Protein AF-A0A8X6N9C2-F1 (afdb_monomer)

InterPro domains:
  IPR036423 Superoxide dismutase-like, copper/zinc binding domain superfamily [G3DSA:2.60.40.200] (72-219)
  IPR036423 Superoxide dismutase-like, copper/zinc binding domain superfamily [SSF49329] (104-214)
  IPR053257 Cu-only superoxide dismutase [PTHR20910] (73-299)

pLDDT: mean 77.78, std 19.53, range [25.36, 97.31]

Sequence (348 aa):
MTVQAVLKAFKRRRKWTDSRFPDKQWIEKCYPDSCPSKATICRWFAEFKCGRTDTNDAERSGRPVEAVTPENSQLEYADGGRGDTWMEVDLRYPGMHNRNITKGHEWAVYVNQVAHDAVEKVESSRCISAGFRWNPYIVKSDDDLYKSECNIDNPYRCEMGDLSGRLGPMEIGTGRRVFTDVNLPLVGNYSVMGRSIVIFQKEGQRNKLSCANILPDIHLVRLVTVKKNPGFTVSRFMEHMRQQLDTKDWLVVQDTQSQREILDGQCVQLTIHFYGPDAHRLQIEFSNLINLGSVRKDTRLGLKLIETYYKPCRNLNDVNMSVLSRASQFMILLGIFMCTLLQRRLHL

Secondary structure (DSSP, 8-state):
---EEEE--BB-------S----HHHHHHH-TTTPPPHHHHHHHHHHHHTT----SPPP-----TT-----SB--B-TTS-B-PEEEEEEEE-SSTT----EEEE-EEEESS---GGGS-SSGGGTT-TT-SB--TT----SSHHHHHH-SSS-GGGS-TT-HHHHH--EEESS--EEEEETT--SSSTT--TT-EEEEEPSTT-SSEEEEEE--B---EEEEEEEEPPTT--HHHHHHHHHHHHT--TTTEEE-GGG-EEETTTTEEEEEEEE-STTHHHHHHHHHHHHHHSEEEEEETTEEEEEE-S--B---HHHHHHHHHHHHHHHHHHHHHHHHHHHHHHS--

Solvent-accessible surface area (backbone atoms only — not comparable to full-atom values): 19848 Å² total; per-residue (Å²): 95,48,55,50,70,44,68,54,34,48,42,77,82,73,79,90,81,74,92,78,66,80,61,65,70,59,53,44,71,74,31,73,93,72,56,69,54,73,69,54,52,54,50,51,52,52,45,45,75,71,69,54,87,76,91,71,90,75,82,92,71,81,85,73,98,76,81,84,75,80,54,9,30,46,54,73,45,96,88,72,48,69,56,54,23,36,39,33,41,36,36,35,56,68,58,101,83,56,74,63,69,50,46,40,20,36,38,31,32,21,58,28,49,56,62,77,35,31,61,37,72,54,50,88,60,22,43,56,64,19,70,51,71,30,44,91,82,69,56,69,76,88,45,74,64,30,74,72,48,24,26,63,92,36,48,84,57,30,40,61,16,38,44,23,40,41,73,47,53,44,65,36,38,79,53,76,46,76,49,76,37,86,66,56,46,72,63,71,97,75,30,51,57,66,10,13,41,39,34,29,28,56,71,66,38,87,52,43,49,34,44,47,62,36,54,56,34,40,80,46,78,45,80,45,48,36,43,56,56,95,88,64,45,70,67,61,50,52,51,52,52,30,61,75,67,74,54,53,72,86,35,57,36,73,43,78,85,53,59,39,72,38,80,94,65,45,24,40,33,36,34,36,38,23,35,35,79,56,15,68,59,52,51,51,48,54,50,33,25,36,73,69,28,36,39,82,40,84,46,102,91,43,80,42,79,44,74,48,93,54,42,55,53,73,60,78,72,64,51,52,60,58,50,51,53,52,50,51,54,51,52,52,53,52,50,52,51,52,51,55,53,51,56,56,64,75,76,112

Organism: Nephila pilipes (NCBI:txid299642)

Foldseek 3Di:
DAKPKPFQAEDDDDDDDDPPDDDPVVQCVVCVPDRDPPVVVVVVVVCVVVVDDDDDDDDDDDDDPPDPDLGQYWDQDPVRDIAKTKTKIFIADDDPPGQDKFWAKWKWWAAAFDDPLQVDPDQQSRPVRSPGGQAPPPQDCPDPCLVVQQACVRPVNDRLGRCCSNPNIDMHNPGIDMDIGGRAACDDPSHSANHKMWIADGPNHPTTPGMHHRYHKDKDKDKAKWFDDVPDDPVVVQVVLCVLVVHDCVQKDWDPVQWDAPPVNRMIITMIMGIDPCSVVSVVQSVCCADVQWDWDQDPVGTDIGGDPIYGDDDPVVVVVVVVVVVVVVVVVVVVVVVVVVVVVVVD

Structure (mmCIF, N/CA/C/O backbone):
data_AF-A0A8X6N9C2-F1
#
_entry.id   AF-A0A8X6N9C2-F1
#
loop_
_atom_site.group_PDB
_atom_site.id
_atom_site.type_symbol
_atom_site.label_atom_id
_atom_site.label_alt_id
_atom_site.label_comp_id
_atom_site.label_asym_id
_atom_site.label_entity_id
_atom_site.label_seq_id
_atom_site.pdbx_PDB_ins_code
_atom_site.Cartn_x
_atom_site.Cartn_y
_atom_site.Cartn_z
_ato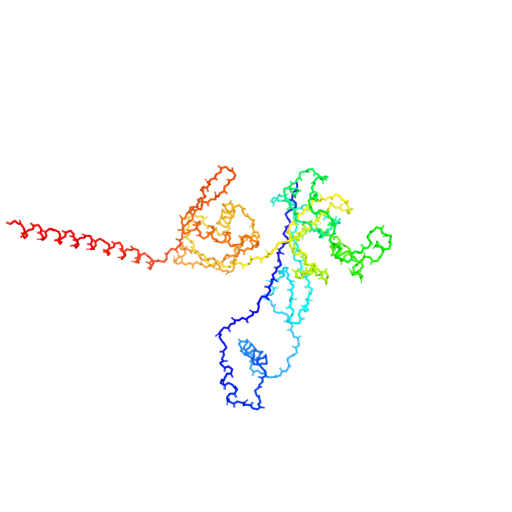m_site.occupancy
_atom_site.B_iso_or_equiv
_atom_site.auth_seq_id
_atom_site.auth_comp_id
_atom_site.auth_asym_id
_atom_site.auth_atom_id
_atom_site.pdbx_PDB_model_num
ATOM 1 N N . MET A 1 1 ? 0.744 15.679 -4.361 1.00 29.00 1 MET A N 1
ATOM 2 C CA . MET A 1 1 ? -0.261 14.720 -4.863 1.00 29.00 1 MET A CA 1
ATOM 3 C C . MET A 1 1 ? 0.280 13.347 -4.540 1.00 29.00 1 MET A C 1
ATOM 5 O O . MET A 1 1 ? 1.269 12.963 -5.141 1.00 29.00 1 MET A O 1
ATOM 9 N N . THR A 1 2 ? -0.274 12.663 -3.545 1.00 25.36 2 THR A N 1
ATOM 10 C CA . THR A 1 2 ? 0.220 11.345 -3.128 1.00 25.36 2 THR A CA 1
ATOM 11 C C . THR A 1 2 ? -0.843 10.331 -3.513 1.00 25.36 2 THR A C 1
ATOM 13 O O . THR A 1 2 ? -1.952 10.387 -2.980 1.00 25.36 2 THR A O 1
ATOM 16 N N . VAL A 1 3 ? -0.544 9.460 -4.477 1.00 27.05 3 VAL A N 1
ATOM 17 C CA . VAL A 1 3 ? -1.370 8.275 -4.737 1.00 27.05 3 VAL A CA 1
ATOM 18 C C . VAL A 1 3 ? -1.346 7.453 -3.454 1.00 27.05 3 VAL A C 1
ATOM 20 O O . VAL A 1 3 ? -0.274 7.167 -2.918 1.00 27.05 3 VAL A O 1
ATOM 23 N N . GLN A 1 4 ? -2.519 7.128 -2.913 1.00 30.12 4 GLN A N 1
ATOM 24 C CA . GLN A 1 4 ? -2.598 6.165 -1.821 1.00 30.12 4 GLN A CA 1
ATOM 25 C C . GLN A 1 4 ? -2.358 4.798 -2.446 1.00 30.12 4 GLN A C 1
ATOM 27 O O . GLN A 1 4 ? -3.276 4.203 -3.004 1.00 30.12 4 GLN A O 1
ATOM 32 N N . ALA A 1 5 ? -1.099 4.366 -2.435 1.00 29.05 5 ALA A N 1
ATOM 33 C CA . ALA A 1 5 ? -0.732 3.043 -2.889 1.00 29.05 5 ALA A CA 1
ATOM 34 C C . ALA A 1 5 ? -0.852 2.067 -1.725 1.00 29.05 5 ALA A C 1
ATOM 36 O O . ALA A 1 5 ? -0.025 2.076 -0.813 1.00 29.05 5 ALA A O 1
ATOM 37 N N . VAL A 1 6 ? -1.890 1.234 -1.751 1.00 33.41 6 VAL A N 1
ATOM 38 C CA . VAL A 1 6 ? -1.937 0.047 -0.905 1.00 33.41 6 VAL A CA 1
ATOM 39 C C . VAL A 1 6 ? -1.338 -1.094 -1.718 1.00 33.41 6 VAL A C 1
ATOM 41 O O . VAL A 1 6 ? -2.038 -1.797 -2.441 1.00 33.41 6 VAL A O 1
ATOM 44 N N . LEU A 1 7 ? -0.021 -1.265 -1.615 1.00 36.53 7 LEU A N 1
ATOM 45 C CA . LEU A 1 7 ? 0.564 -2.589 -1.792 1.00 36.53 7 LEU A CA 1
ATOM 46 C C . LEU A 1 7 ? 0.365 -3.293 -0.463 1.00 36.53 7 LEU A C 1
ATOM 48 O O . LEU A 1 7 ? 1.130 -3.070 0.477 1.00 36.53 7 LEU A O 1
ATOM 52 N N . LYS A 1 8 ? -0.724 -4.061 -0.352 1.00 31.33 8 LYS A N 1
ATOM 53 C CA . LYS A 1 8 ? -0.875 -4.948 0.804 1.00 31.33 8 LYS A CA 1
ATOM 54 C C . LYS A 1 8 ? 0.291 -5.905 0.782 1.00 31.33 8 LYS A C 1
ATOM 56 O O . LYS A 1 8 ? 0.705 -6.355 -0.272 1.00 31.33 8 LYS A O 1
ATOM 61 N N . ALA A 1 9 ? 0.931 -6.069 1.912 1.00 38.78 9 ALA A N 1
ATOM 62 C CA . ALA A 1 9 ? 2.292 -6.524 1.927 1.00 38.78 9 ALA A CA 1
ATOM 63 C C . ALA A 1 9 ? 2.361 -8.057 1.929 1.00 38.78 9 ALA A C 1
ATOM 65 O O . ALA A 1 9 ? 1.365 -8.781 1.911 1.00 38.78 9 ALA A O 1
ATOM 66 N N . PHE A 1 10 ? 3.596 -8.533 1.935 1.00 38.06 10 PHE A N 1
ATOM 67 C CA . PHE A 1 10 ? 3.949 -9.906 1.675 1.00 38.06 10 PHE A CA 1
ATOM 68 C C . PHE A 1 10 ? 3.844 -10.811 2.910 1.00 38.06 10 PHE A C 1
ATOM 70 O O . PHE A 1 10 ? 4.578 -10.618 3.883 1.00 38.06 10 PHE A O 1
ATOM 77 N N . LYS A 1 11 ? 2.979 -11.832 2.877 1.00 28.30 11 LYS A N 1
ATOM 78 C CA . LYS A 1 11 ? 2.806 -12.787 3.979 1.00 28.30 11 LYS A CA 1
ATOM 79 C C . LYS A 1 11 ? 3.648 -14.042 3.782 1.00 28.30 11 LYS A C 1
ATOM 81 O O . LYS A 1 11 ? 3.477 -14.804 2.834 1.00 28.30 11 LYS A O 1
ATOM 86 N N . ARG A 1 12 ? 4.519 -14.303 4.757 1.00 32.22 12 ARG A N 1
ATOM 87 C CA . ARG A 1 12 ? 5.233 -15.573 4.927 1.00 32.22 12 ARG A CA 1
ATOM 88 C C . ARG A 1 12 ? 4.324 -16.562 5.655 1.00 32.22 12 ARG A C 1
ATOM 90 O O . ARG A 1 12 ? 4.096 -16.417 6.857 1.00 32.22 12 ARG A O 1
ATOM 97 N N . ARG A 1 13 ? 3.854 -17.614 4.980 1.00 27.28 13 ARG A N 1
ATOM 98 C CA . ARG A 1 13 ? 3.244 -18.762 5.674 1.00 27.28 13 ARG A CA 1
ATOM 99 C C . ARG A 1 13 ? 4.338 -19.546 6.408 1.00 27.28 13 ARG A C 1
ATOM 101 O O . ARG A 1 13 ? 5.086 -20.298 5.795 1.00 27.28 13 ARG A O 1
ATOM 108 N N . ARG A 1 14 ? 4.453 -19.378 7.732 1.00 28.67 14 ARG A N 1
ATOM 109 C CA . ARG A 1 14 ? 5.194 -20.330 8.583 1.00 28.67 14 ARG A CA 1
ATOM 110 C C . ARG A 1 14 ? 4.334 -21.566 8.857 1.00 28.67 14 ARG A C 1
ATOM 112 O O . ARG A 1 14 ? 3.117 -21.470 8.973 1.00 28.67 14 ARG A O 1
ATOM 119 N N . LYS A 1 15 ? 5.022 -22.707 8.951 1.00 32.41 15 LYS A N 1
ATOM 120 C CA . LYS A 1 15 ? 4.524 -24.061 9.238 1.00 32.41 15 LYS A CA 1
ATOM 121 C C . LYS A 1 15 ? 3.410 -24.096 10.292 1.00 32.41 15 LYS A C 1
ATOM 123 O O . LYS A 1 15 ? 3.538 -23.491 11.351 1.00 32.41 15 LYS A O 1
ATOM 128 N N . TRP A 1 16 ? 2.397 -24.921 10.028 1.00 27.20 16 TRP A N 1
ATOM 129 C CA . TRP A 1 16 ? 1.510 -25.457 11.056 1.00 27.20 16 TRP A CA 1
ATOM 130 C C . TRP A 1 16 ? 2.339 -26.250 12.073 1.00 27.20 16 TRP A C 1
ATOM 132 O O . TRP A 1 16 ? 2.915 -27.287 11.745 1.00 27.20 16 TRP A O 1
ATOM 142 N N . THR A 1 17 ? 2.398 -25.763 13.306 1.00 36.62 17 THR A N 1
ATOM 143 C CA . THR A 1 17 ? 2.827 -26.529 14.478 1.00 36.62 17 THR A CA 1
ATOM 144 C C . THR A 1 17 ? 1.661 -26.534 15.455 1.00 36.62 17 THR A C 1
ATOM 146 O O . THR A 1 17 ? 1.629 -25.734 16.384 1.00 36.62 17 THR A O 1
ATOM 149 N N . ASP A 1 18 ? 0.654 -27.368 15.199 1.00 35.88 18 ASP A N 1
ATOM 150 C CA . ASP A 1 18 ? -0.396 -27.617 16.186 1.00 35.88 18 ASP A CA 1
ATOM 151 C C . ASP A 1 18 ? 0.017 -28.818 17.042 1.00 35.88 18 ASP A C 1
ATOM 153 O O . ASP A 1 18 ? 0.310 -29.894 16.526 1.00 35.88 18 ASP A O 1
ATOM 157 N N . SER A 1 19 ? 0.072 -28.617 18.353 1.00 38.28 19 SER A N 1
ATOM 158 C CA . SER A 1 19 ? 0.408 -29.593 19.393 1.00 38.28 19 SER A CA 1
ATOM 159 C C . SER A 1 19 ? -0.752 -30.545 19.729 1.00 38.28 19 SER A C 1
ATOM 161 O O . SER A 1 19 ? -0.754 -31.169 20.785 1.00 38.28 19 SER A O 1
ATOM 163 N N . ARG A 1 20 ? -1.743 -30.683 18.839 1.00 43.16 20 ARG A N 1
ATOM 164 C CA . ARG A 1 20 ? -2.945 -31.520 19.022 1.00 43.16 20 ARG A CA 1
ATOM 165 C C . ARG A 1 20 ? -2.962 -32.776 18.142 1.00 43.16 20 ARG A C 1
ATOM 167 O O . ARG A 1 20 ? -4.023 -33.204 17.691 1.00 43.16 20 ARG A O 1
ATOM 174 N N . PHE A 1 21 ? -1.796 -33.357 17.869 1.00 49.75 21 PHE A N 1
ATOM 175 C CA . PHE A 1 21 ? -1.705 -34.635 17.158 1.00 49.75 21 PHE A CA 1
ATOM 176 C C . PHE A 1 21 ? -2.073 -35.804 18.084 1.00 49.75 21 PHE A C 1
ATOM 178 O O . PHE A 1 21 ? -1.611 -35.814 19.222 1.00 49.75 21 PHE A O 1
ATOM 185 N N . PRO A 1 22 ? -2.829 -36.816 17.618 1.00 48.91 22 PRO A N 1
ATOM 186 C CA . PRO A 1 22 ? -2.811 -38.116 18.275 1.00 48.91 22 PRO A CA 1
ATOM 187 C C . PRO A 1 22 ? -1.394 -38.697 18.162 1.00 48.91 22 PRO A C 1
ATOM 189 O O . PRO A 1 22 ? -0.771 -38.636 17.096 1.00 48.91 22 PRO A O 1
ATOM 192 N N . ASP A 1 23 ? -0.867 -39.191 19.281 1.00 53.56 23 ASP A N 1
ATOM 193 C CA . ASP A 1 23 ? 0.525 -39.610 19.422 1.00 53.56 23 ASP A CA 1
ATOM 194 C C . ASP A 1 23 ? 0.928 -40.616 18.339 1.00 53.56 23 ASP A C 1
ATOM 196 O O . ASP A 1 23 ? 0.456 -41.753 18.302 1.00 53.56 23 ASP A O 1
ATOM 200 N N . LYS A 1 24 ? 1.864 -40.212 17.470 1.00 58.06 24 LYS A N 1
ATOM 201 C CA . LYS A 1 24 ? 2.479 -41.076 16.444 1.00 58.06 24 LYS A CA 1
ATOM 202 C C . LYS A 1 24 ? 3.021 -42.379 17.055 1.00 58.06 24 LYS A C 1
ATOM 204 O O . LYS A 1 24 ? 2.937 -43.425 16.422 1.00 58.06 24 LYS A O 1
ATOM 209 N N . GLN A 1 25 ? 3.488 -42.309 18.306 1.00 59.72 25 GLN A N 1
ATOM 210 C CA . GLN A 1 25 ? 3.940 -43.462 19.089 1.00 59.72 25 GLN A CA 1
ATOM 211 C C . GLN A 1 25 ? 2.861 -44.534 19.276 1.00 59.72 25 GLN A C 1
ATOM 213 O O . GLN A 1 25 ? 3.190 -45.715 19.316 1.00 59.72 25 GLN A O 1
ATOM 218 N N . TRP A 1 26 ? 1.583 -44.161 19.377 1.00 58.12 26 TRP A N 1
ATOM 219 C CA . TRP A 1 26 ? 0.499 -45.131 19.520 1.00 58.12 26 TRP A CA 1
ATOM 220 C C . TRP A 1 26 ? 0.225 -45.867 18.201 1.00 58.12 26 TRP A C 1
ATOM 222 O O . TRP A 1 26 ? 0.095 -47.088 18.193 1.00 58.12 26 TRP A O 1
ATOM 232 N N . ILE A 1 27 ? 0.229 -45.149 17.073 1.00 61.44 27 ILE A N 1
ATOM 233 C CA . ILE A 1 27 ? -0.033 -45.731 15.744 1.00 61.44 27 ILE A CA 1
ATOM 234 C C . ILE A 1 27 ? 1.125 -46.635 15.296 1.00 61.44 27 ILE A C 1
ATOM 236 O O . ILE A 1 27 ? 0.883 -47.734 14.804 1.00 61.44 27 ILE A O 1
ATOM 240 N N . GLU A 1 28 ? 2.374 -46.217 15.524 1.00 63.72 28 GLU A N 1
ATOM 241 C CA . GLU A 1 28 ? 3.566 -47.036 15.245 1.00 63.72 28 GLU A CA 1
ATOM 242 C C . GLU A 1 28 ? 3.612 -48.307 16.107 1.00 63.72 28 GLU A C 1
ATOM 244 O O . GLU A 1 28 ? 4.054 -49.349 15.635 1.00 63.72 28 GLU A O 1
ATOM 249 N N . LYS A 1 29 ? 3.099 -48.252 17.345 1.00 68.88 29 LYS A N 1
ATOM 250 C CA . LYS A 1 29 ? 2.977 -49.424 18.225 1.00 68.88 29 LYS A CA 1
ATOM 251 C C . LYS A 1 29 ? 1.897 -50.408 17.757 1.00 68.88 29 LYS A C 1
ATOM 253 O O . LYS A 1 29 ? 2.048 -51.607 17.968 1.00 68.88 29 LYS A O 1
ATOM 258 N N . CYS A 1 30 ? 0.812 -49.918 17.158 1.00 65.44 30 CYS A N 1
ATOM 259 C CA . CYS A 1 30 ? -0.284 -50.759 16.673 1.00 65.44 30 CYS A CA 1
ATOM 260 C C . CYS A 1 30 ? -0.023 -51.368 15.285 1.00 65.44 30 CYS A C 1
ATOM 262 O O . CYS A 1 30 ? -0.516 -52.460 15.021 1.00 65.44 30 CYS A O 1
ATOM 264 N N . TYR A 1 31 ? 0.745 -50.695 14.417 1.00 65.06 31 TYR A N 1
ATOM 265 C CA . TYR A 1 31 ? 1.004 -51.130 13.034 1.00 65.06 31 TYR A CA 1
ATOM 266 C C . TYR A 1 31 ? 2.482 -50.964 12.636 1.00 65.06 31 TYR A C 1
ATOM 268 O O . TYR A 1 31 ? 2.795 -50.129 11.786 1.00 65.06 31 TYR A O 1
ATOM 276 N N . PRO A 1 32 ? 3.406 -51.735 13.230 1.00 61.06 32 PRO A N 1
ATOM 277 C CA . PRO A 1 32 ? 4.848 -51.529 13.064 1.00 61.06 32 PRO A CA 1
ATOM 278 C C . PRO A 1 32 ? 5.330 -51.652 11.608 1.00 61.06 32 PRO A C 1
ATOM 280 O O . PRO A 1 32 ? 6.107 -50.814 11.158 1.00 61.06 32 PRO A O 1
ATOM 283 N N . ASP A 1 33 ? 4.800 -52.612 10.843 1.00 64.75 33 ASP A N 1
ATOM 284 C CA . ASP A 1 33 ? 5.281 -52.921 9.483 1.00 64.75 33 ASP A CA 1
ATOM 285 C C . ASP A 1 33 ? 4.431 -52.293 8.365 1.00 64.75 33 ASP A C 1
ATOM 287 O O . ASP A 1 33 ? 4.659 -52.514 7.177 1.00 64.75 33 ASP A O 1
ATOM 291 N N . SER A 1 34 ? 3.399 -51.526 8.722 1.00 64.25 34 SER A N 1
ATOM 292 C CA . SER A 1 34 ? 2.461 -50.925 7.759 1.00 64.25 34 SER A CA 1
ATOM 293 C C . SER A 1 34 ? 2.062 -49.499 8.130 1.00 64.25 34 SER A C 1
ATOM 295 O O . SER A 1 34 ? 1.077 -48.975 7.610 1.00 64.25 34 SER A O 1
ATOM 297 N N . CYS A 1 35 ? 2.818 -48.857 9.028 1.00 62.97 35 CYS A N 1
ATOM 298 C CA . CYS A 1 35 ? 2.544 -47.495 9.464 1.00 62.97 35 CYS A CA 1
ATOM 299 C C . CYS A 1 35 ? 2.708 -46.523 8.282 1.00 62.97 35 CYS A C 1
ATOM 301 O O . CYS A 1 35 ? 3.816 -46.375 7.751 1.00 62.97 35 CYS A O 1
ATOM 303 N N . PRO A 1 36 ? 1.640 -45.827 7.858 1.00 67.56 36 PRO A N 1
ATOM 304 C CA . PRO A 1 36 ? 1.746 -44.823 6.814 1.00 67.56 36 PRO A CA 1
ATOM 305 C C . PRO A 1 36 ? 2.672 -43.691 7.258 1.00 67.56 36 PRO A C 1
ATOM 307 O O . PRO A 1 36 ? 2.796 -43.374 8.444 1.00 67.56 36 PRO A O 1
ATOM 310 N N . SER A 1 37 ? 3.298 -43.014 6.295 1.00 68.50 37 SER A N 1
ATOM 311 C CA . SER A 1 37 ? 4.161 -41.877 6.617 1.00 68.50 37 SER A CA 1
ATOM 312 C C . SER A 1 37 ? 3.396 -40.816 7.418 1.00 68.50 37 SER A C 1
ATOM 314 O O . SER A 1 37 ? 2.194 -40.612 7.232 1.00 68.50 37 SER A O 1
ATOM 316 N N . LYS A 1 38 ? 4.106 -40.070 8.275 1.00 63.09 38 LYS A N 1
ATOM 317 C CA . LYS A 1 38 ? 3.511 -38.987 9.080 1.00 63.09 38 LYS A CA 1
ATOM 318 C C . LYS A 1 38 ? 2.679 -38.022 8.224 1.00 63.09 38 LYS A C 1
ATOM 320 O O . LYS A 1 38 ? 1.625 -37.573 8.653 1.00 63.09 38 LYS A O 1
ATOM 325 N N . ALA A 1 39 ? 3.135 -37.742 7.002 1.00 58.66 39 ALA A N 1
ATOM 326 C CA . ALA A 1 39 ? 2.427 -36.904 6.039 1.00 58.66 39 ALA A CA 1
ATOM 327 C C . ALA A 1 39 ? 1.081 -37.508 5.597 1.00 58.66 39 ALA A C 1
ATOM 329 O O . ALA A 1 39 ? 0.089 -36.788 5.501 1.00 58.66 39 ALA A O 1
ATOM 330 N N . THR A 1 40 ? 1.034 -38.824 5.388 1.00 67.94 40 THR A N 1
ATOM 331 C CA . THR A 1 40 ? -0.183 -39.556 5.010 1.00 67.94 40 THR A CA 1
ATOM 332 C C . THR A 1 40 ? -1.211 -39.534 6.138 1.00 67.94 40 THR A C 1
ATOM 334 O O . THR A 1 40 ? -2.373 -39.219 5.899 1.00 67.94 40 THR A O 1
ATOM 337 N N . ILE A 1 41 ? -0.767 -39.756 7.379 1.00 63.84 41 ILE A N 1
ATOM 338 C CA . ILE A 1 41 ? -1.624 -39.690 8.572 1.00 63.84 41 ILE A CA 1
ATOM 339 C C . ILE A 1 41 ? -2.186 -38.272 8.757 1.00 63.84 41 ILE A C 1
ATOM 341 O O . ILE A 1 41 ? -3.382 -38.110 8.989 1.00 63.84 41 ILE A O 1
ATOM 345 N N . CYS A 1 42 ? -1.357 -37.231 8.595 1.00 61.81 42 CYS A N 1
ATOM 346 C CA . CYS A 1 42 ? -1.812 -35.837 8.661 1.00 61.81 42 CYS A CA 1
ATOM 347 C C . CYS A 1 42 ? -2.880 -35.523 7.606 1.00 61.81 42 CYS A C 1
ATOM 349 O O . CYS A 1 42 ? -3.849 -34.827 7.905 1.00 61.81 42 CYS A O 1
ATOM 351 N N . ARG A 1 43 ? -2.708 -36.040 6.382 1.00 63.94 43 ARG A N 1
ATOM 352 C CA . ARG A 1 43 ? -3.679 -35.881 5.295 1.00 63.94 43 ARG A CA 1
ATOM 353 C C . ARG A 1 43 ? -5.007 -36.552 5.647 1.00 63.94 43 ARG A C 1
ATOM 355 O O . ARG A 1 43 ? -6.042 -35.906 5.561 1.00 63.94 43 ARG A O 1
ATOM 362 N N . TRP A 1 44 ? -4.978 -37.801 6.109 1.00 62.69 44 TRP A N 1
ATOM 363 C CA . TRP A 1 44 ? -6.190 -38.527 6.505 1.00 62.69 44 TRP A CA 1
ATOM 364 C C . TRP A 1 44 ? -6.922 -37.865 7.674 1.00 62.69 44 TRP A C 1
ATOM 366 O O . TRP A 1 44 ? -8.141 -37.746 7.643 1.00 62.69 44 TRP A O 1
ATOM 376 N N . PHE A 1 45 ? -6.196 -37.369 8.678 1.00 60.53 45 PHE A N 1
ATOM 377 C CA . PHE A 1 45 ? -6.808 -36.686 9.819 1.00 60.53 45 PHE A CA 1
ATOM 378 C C . PHE A 1 45 ? -7.505 -35.374 9.420 1.00 60.53 45 PHE A C 1
ATOM 380 O O . PHE A 1 45 ? -8.562 -35.046 9.961 1.00 60.53 45 PHE A O 1
ATOM 387 N N . ALA A 1 46 ? -6.938 -34.635 8.460 1.00 61.09 46 ALA A N 1
ATOM 388 C CA . ALA A 1 46 ? -7.567 -33.440 7.903 1.00 61.09 46 ALA A CA 1
ATOM 389 C C . ALA A 1 46 ? -8.856 -33.780 7.134 1.00 61.09 46 ALA A C 1
ATOM 391 O O . ALA A 1 46 ? -9.876 -33.133 7.354 1.00 61.09 46 ALA A O 1
ATOM 392 N N . GLU A 1 47 ? -8.836 -34.832 6.312 1.00 63.03 47 GLU A N 1
ATOM 393 C CA . GLU A 1 47 ? -10.018 -35.310 5.576 1.00 63.03 47 GLU A CA 1
ATOM 394 C C . GLU A 1 47 ? -11.142 -35.766 6.530 1.00 63.03 47 GLU A C 1
ATOM 396 O O . GLU A 1 47 ? -12.298 -35.379 6.353 1.00 63.03 47 GLU A O 1
ATOM 401 N N . PHE A 1 48 ? -10.808 -36.494 7.605 1.00 61.28 48 PHE A N 1
ATOM 402 C CA . PHE A 1 48 ? -11.780 -36.926 8.622 1.00 61.28 48 PHE A CA 1
ATOM 403 C C . PHE A 1 48 ? -12.397 -35.754 9.398 1.00 61.28 48 PHE A C 1
ATOM 405 O O . PHE A 1 48 ? -13.603 -35.733 9.645 1.00 61.28 48 PHE A O 1
ATOM 412 N N . LYS A 1 49 ? -11.597 -34.744 9.771 1.00 57.16 49 LYS A N 1
ATOM 413 C CA . LYS A 1 49 ? -12.084 -33.512 10.425 1.00 57.16 49 LYS A CA 1
ATOM 414 C C . LYS A 1 49 ? -13.048 -32.719 9.541 1.00 57.16 49 LYS A C 1
ATOM 416 O O . LYS A 1 49 ? -13.915 -32.029 10.071 1.00 57.16 49 LYS A O 1
ATOM 421 N N . CYS A 1 50 ? -12.903 -32.829 8.224 1.00 57.34 50 CYS A N 1
ATOM 422 C CA . CYS A 1 50 ? -13.799 -32.236 7.237 1.00 57.34 50 CYS A CA 1
ATOM 423 C C . CYS A 1 50 ? -15.049 -33.093 6.955 1.00 57.34 50 CYS A C 1
ATOM 425 O O . CYS A 1 50 ? -15.807 -32.769 6.047 1.00 57.34 50 CYS A O 1
ATOM 427 N N . GLY A 1 51 ? -15.294 -34.150 7.743 1.00 54.94 51 GLY A N 1
ATOM 428 C CA . GLY A 1 51 ? -16.519 -34.953 7.693 1.00 54.94 51 GLY A CA 1
ATOM 429 C C . GLY A 1 51 ? -16.526 -36.050 6.628 1.00 54.94 51 GLY A C 1
ATOM 430 O O . GLY A 1 51 ? -17.577 -36.631 6.372 1.00 54.94 51 GLY A O 1
ATOM 431 N N . ARG A 1 52 ? -15.381 -36.346 6.003 1.00 56.03 52 ARG A N 1
ATOM 432 C CA . ARG A 1 52 ? -15.271 -37.377 4.967 1.00 56.03 52 ARG A CA 1
ATOM 433 C C . ARG A 1 52 ? -15.122 -38.762 5.601 1.00 56.03 52 ARG A C 1
ATOM 435 O O . ARG A 1 52 ? -14.274 -38.951 6.470 1.00 56.03 52 ARG A O 1
ATOM 442 N N . THR A 1 53 ? -15.936 -39.721 5.165 1.00 58.81 53 THR A N 1
ATOM 443 C CA . THR A 1 53 ? -15.985 -41.093 5.713 1.00 58.81 53 THR A CA 1
ATOM 444 C C . THR A 1 53 ? -15.776 -42.192 4.664 1.00 58.81 53 THR A C 1
ATOM 446 O O . THR A 1 53 ? -15.842 -43.367 5.016 1.00 58.81 53 THR A O 1
ATOM 449 N N . ASP A 1 54 ? -15.494 -41.833 3.405 1.00 54.66 54 ASP A N 1
ATOM 450 C CA . ASP A 1 54 ? -15.280 -42.771 2.290 1.00 54.66 54 ASP A CA 1
ATOM 451 C C . ASP A 1 54 ? -13.876 -42.605 1.671 1.00 54.66 54 ASP A C 1
ATOM 453 O O . ASP A 1 54 ? -13.311 -41.507 1.664 1.00 54.66 54 ASP A O 1
ATOM 457 N N . THR A 1 55 ? -13.310 -43.704 1.170 1.00 48.78 55 THR A N 1
ATOM 458 C CA . THR A 1 55 ? -11.938 -43.837 0.653 1.00 48.78 55 THR A CA 1
ATOM 459 C C . THR A 1 55 ? -11.823 -43.758 -0.873 1.00 48.78 55 THR A C 1
ATOM 461 O O . THR A 1 55 ? -10.723 -43.918 -1.395 1.00 48.78 55 THR A O 1
ATOM 464 N N . ASN A 1 56 ? -12.921 -43.524 -1.595 1.00 47.91 56 ASN A N 1
ATOM 465 C CA . ASN A 1 56 ? -12.914 -43.426 -3.058 1.00 47.91 56 ASN A CA 1
ATOM 466 C C . ASN A 1 56 ? -12.525 -42.022 -3.568 1.00 47.91 56 ASN A C 1
ATOM 468 O O . ASN A 1 56 ? -12.864 -41.001 -2.959 1.00 47.91 56 ASN A O 1
ATOM 472 N N . ASP A 1 57 ? -11.842 -41.970 -4.719 1.00 42.81 57 ASP A N 1
ATOM 473 C CA . ASP A 1 57 ? -11.497 -40.723 -5.410 1.00 42.81 57 ASP A CA 1
ATOM 474 C C . ASP A 1 57 ? -12.766 -40.044 -5.954 1.00 42.81 57 ASP A C 1
ATOM 476 O O . ASP A 1 57 ? -13.516 -40.626 -6.735 1.00 42.81 57 ASP A O 1
ATOM 480 N N . ALA A 1 58 ? -13.022 -38.801 -5.536 1.00 47.62 58 ALA A N 1
ATOM 481 C CA . ALA A 1 58 ? -14.199 -38.044 -5.966 1.00 47.62 58 ALA A CA 1
ATOM 482 C C . ALA A 1 58 ? -13.927 -37.226 -7.240 1.00 47.62 58 ALA A C 1
ATOM 484 O O . ALA A 1 58 ? -12.852 -36.638 -7.393 1.00 47.62 58 ALA A O 1
ATOM 485 N N . GLU A 1 59 ? -14.933 -37.115 -8.112 1.00 45.44 59 GLU A N 1
ATOM 486 C CA . GLU A 1 59 ? -14.909 -36.198 -9.254 1.00 45.44 59 GLU A CA 1
ATOM 487 C C . GLU A 1 59 ? -14.777 -34.732 -8.814 1.00 45.44 59 GLU A C 1
ATOM 489 O O . GLU A 1 59 ? -15.310 -34.280 -7.797 1.00 45.44 59 GLU A O 1
ATOM 494 N N . ARG A 1 60 ? -14.022 -33.968 -9.607 1.00 50.09 60 ARG A N 1
ATOM 495 C CA . ARG A 1 60 ? -13.590 -32.609 -9.281 1.00 50.09 60 ARG A CA 1
ATOM 496 C C . ARG A 1 60 ? -14.729 -31.603 -9.466 1.00 50.09 60 ARG A C 1
ATOM 498 O O . ARG A 1 60 ? -14.887 -31.035 -10.542 1.00 50.09 60 ARG A O 1
ATOM 505 N N . SER A 1 61 ? -15.452 -31.297 -8.393 1.00 45.22 61 SER A N 1
ATOM 506 C CA . SER A 1 61 ? -16.397 -30.175 -8.341 1.00 45.22 61 SER A CA 1
ATOM 507 C C . SER A 1 61 ? -15.868 -29.015 -7.489 1.00 45.22 61 SER A C 1
ATOM 509 O O . SER A 1 61 ? -15.549 -29.206 -6.322 1.00 45.22 61 SER A O 1
ATOM 511 N N . GLY A 1 62 ? -15.832 -27.814 -8.081 1.00 44.69 62 GLY A N 1
ATOM 512 C CA . GLY A 1 62 ? -16.110 -26.525 -7.425 1.00 44.69 62 GLY A CA 1
ATOM 513 C C . GLY A 1 62 ? -15.256 -26.078 -6.226 1.00 44.69 62 GLY A C 1
ATOM 514 O O . GLY A 1 62 ? -15.346 -26.608 -5.127 1.00 44.69 62 GLY A O 1
ATOM 515 N N . ARG A 1 63 ? -14.510 -24.983 -6.422 1.00 40.41 63 ARG A N 1
ATOM 516 C CA . ARG A 1 63 ? -13.845 -24.168 -5.383 1.00 40.41 63 ARG A CA 1
ATOM 517 C C . ARG A 1 63 ? -14.825 -23.774 -4.245 1.00 40.41 63 ARG A C 1
ATOM 519 O O . ARG A 1 63 ? -15.921 -23.319 -4.565 1.00 40.41 63 ARG A O 1
ATOM 526 N N . PRO A 1 64 ? -14.435 -23.824 -2.951 1.00 36.09 64 PRO A N 1
ATOM 527 C CA . PRO A 1 64 ? -15.278 -23.339 -1.855 1.00 36.09 64 PRO A CA 1
ATOM 528 C C . PRO A 1 64 ? -15.497 -21.821 -1.906 1.00 36.09 64 PRO A C 1
ATOM 530 O O . PRO A 1 64 ? -14.562 -21.050 -2.150 1.00 36.09 64 PRO A O 1
ATOM 533 N N . VAL A 1 65 ? -16.727 -21.396 -1.606 1.00 37.69 65 VAL A N 1
ATOM 534 C CA . VAL A 1 65 ? -17.144 -19.997 -1.424 1.00 37.69 65 VAL A CA 1
ATOM 535 C C . VAL A 1 65 ? -16.693 -19.519 -0.041 1.00 37.69 65 VAL A C 1
ATOM 537 O O . VAL A 1 65 ? -17.502 -19.346 0.850 1.00 37.69 65 VAL A O 1
ATOM 540 N N . GLU A 1 66 ? -15.381 -19.379 0.158 1.00 36.91 66 GLU A N 1
ATOM 541 C CA . GLU 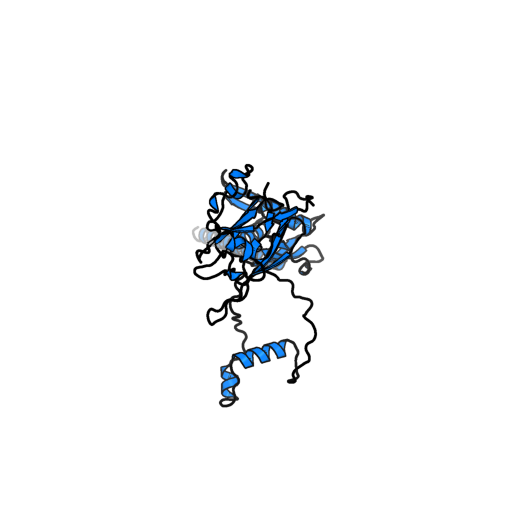A 1 66 ? -14.797 -18.676 1.322 1.00 36.91 66 GLU A CA 1
ATOM 542 C C . GLU A 1 66 ? -13.305 -18.333 1.131 1.00 36.91 66 GLU A C 1
ATOM 544 O O . GLU A 1 66 ? -12.564 -18.072 2.076 1.00 36.91 66 GLU A O 1
ATOM 549 N N . ALA A 1 67 ? -12.826 -18.289 -0.115 1.00 30.62 67 ALA A N 1
ATOM 550 C CA . ALA A 1 67 ? -11.462 -17.870 -0.419 1.00 30.62 67 ALA A CA 1
ATOM 551 C C . ALA A 1 67 ? -11.405 -16.365 -0.714 1.00 30.62 67 ALA A C 1
ATOM 553 O O . ALA A 1 67 ? -11.236 -15.953 -1.860 1.00 30.62 67 ALA A O 1
ATOM 554 N N . VAL A 1 68 ? -11.503 -15.535 0.324 1.00 37.97 68 VAL A N 1
ATOM 555 C CA . VAL A 1 68 ? -10.941 -14.180 0.264 1.00 37.97 68 VAL A CA 1
ATOM 556 C C . VAL A 1 68 ? -9.692 -14.165 1.124 1.00 37.97 68 VAL A C 1
ATOM 558 O O . VAL A 1 68 ? -9.758 -13.902 2.314 1.00 37.97 68 VAL A O 1
ATOM 561 N N . THR A 1 69 ? -8.547 -14.448 0.514 1.00 39.84 69 THR A N 1
ATOM 562 C CA . THR A 1 69 ? -7.302 -13.734 0.835 1.00 39.84 69 THR A CA 1
ATOM 563 C C . THR A 1 69 ? -6.337 -13.833 -0.351 1.00 39.84 69 THR A C 1
ATOM 565 O O . THR A 1 69 ? -5.411 -14.641 -0.326 1.00 39.84 69 THR A O 1
ATOM 568 N N . PRO A 1 70 ? -6.491 -13.019 -1.412 1.00 35.72 70 PRO A N 1
ATOM 569 C CA . PRO A 1 70 ? -5.331 -12.628 -2.198 1.00 35.72 70 PRO A CA 1
ATOM 570 C C . PRO A 1 70 ? -4.527 -11.605 -1.375 1.00 35.72 70 PRO A C 1
ATOM 572 O O . PRO A 1 70 ? -4.595 -10.406 -1.594 1.00 35.72 70 PRO A O 1
ATOM 575 N N . GLU A 1 71 ? -3.812 -12.084 -0.356 1.00 48.97 71 GLU A N 1
ATOM 576 C CA . GLU A 1 71 ? -2.732 -11.322 0.282 1.00 48.97 71 GLU A CA 1
ATOM 577 C C . GLU A 1 71 ? -1.486 -11.462 -0.597 1.00 48.97 71 GLU A C 1
ATOM 579 O O . GLU A 1 71 ? -1.240 -12.553 -1.134 1.00 48.97 71 GLU A O 1
ATOM 584 N N . ASN A 1 72 ? -0.676 -10.405 -0.732 1.00 54.25 72 ASN A N 1
ATOM 585 C CA . ASN A 1 72 ? 0.579 -10.541 -1.459 1.00 54.25 72 ASN A CA 1
ATOM 586 C C . ASN A 1 72 ? 1.398 -11.607 -0.744 1.00 54.25 72 ASN A C 1
ATOM 588 O O . ASN A 1 72 ? 1.609 -11.543 0.461 1.00 54.25 72 ASN A O 1
ATOM 592 N N . SER A 1 73 ? 1.770 -12.675 -1.424 1.00 63.50 73 SER A N 1
ATOM 593 C CA . SER A 1 73 ? 2.377 -13.817 -0.751 1.00 63.50 73 SER A CA 1
ATOM 594 C C . SER A 1 73 ? 3.156 -14.647 -1.748 1.00 63.50 73 SER A C 1
ATOM 596 O O . SER A 1 73 ? 2.812 -14.718 -2.926 1.00 63.50 73 SER A O 1
ATOM 598 N N . GLN A 1 74 ? 4.232 -15.246 -1.250 1.00 71.75 74 GLN A N 1
ATOM 599 C CA . GLN A 1 74 ? 5.036 -16.216 -1.972 1.00 71.75 74 GLN A CA 1
ATOM 600 C C . GLN A 1 74 ? 5.158 -17.450 -1.091 1.00 71.75 74 GLN A C 1
ATOM 602 O O . GLN A 1 74 ? 5.421 -17.353 0.113 1.00 71.75 74 GLN A O 1
ATOM 607 N N . LEU A 1 75 ? 4.945 -18.614 -1.693 1.00 71.69 75 LEU A N 1
ATOM 608 C CA . LEU A 1 75 ? 5.193 -19.886 -1.033 1.00 71.69 75 LEU A CA 1
ATOM 609 C C . LEU A 1 75 ? 6.673 -20.230 -1.178 1.00 71.69 75 LEU A C 1
ATOM 611 O O . LEU A 1 75 ? 7.216 -20.202 -2.279 1.00 71.69 75 LEU A O 1
ATOM 615 N N . GLU A 1 76 ? 7.311 -20.557 -0.063 1.00 73.56 76 GLU A N 1
ATOM 616 C CA . GLU A 1 76 ? 8.656 -21.123 -0.031 1.00 73.56 76 GLU A CA 1
ATOM 617 C C . GLU A 1 76 ? 8.525 -22.609 0.313 1.00 73.56 76 GLU A C 1
ATOM 619 O O . GLU A 1 76 ? 7.929 -22.979 1.332 1.00 73.56 76 GLU A O 1
ATOM 624 N N . TYR A 1 77 ? 9.022 -23.457 -0.579 1.00 71.50 77 TYR A N 1
ATOM 625 C CA . TYR A 1 77 ? 9.016 -24.904 -0.440 1.00 71.50 77 TYR A CA 1
ATOM 626 C C . TYR A 1 77 ? 10.212 -25.360 0.410 1.00 71.50 77 TYR A C 1
ATOM 628 O O . TYR A 1 77 ? 11.191 -24.639 0.601 1.00 71.50 77 TYR A O 1
ATOM 636 N N . ALA A 1 78 ? 10.128 -26.566 0.977 1.00 70.69 78 ALA A N 1
ATOM 637 C CA . ALA A 1 78 ? 11.147 -27.077 1.901 1.00 70.69 78 ALA A CA 1
ATOM 638 C C . ALA A 1 78 ? 12.516 -27.333 1.240 1.00 70.69 78 ALA A C 1
ATOM 640 O O . ALA A 1 78 ? 13.522 -27.408 1.939 1.00 70.69 78 ALA A O 1
ATOM 641 N N . ASP A 1 79 ? 12.539 -27.464 -0.083 1.00 76.50 79 ASP A N 1
ATOM 642 C CA . ASP A 1 79 ? 13.726 -27.585 -0.932 1.00 76.50 79 ASP A CA 1
ATOM 643 C C . ASP A 1 79 ? 14.376 -26.224 -1.262 1.00 76.50 79 ASP A C 1
ATOM 645 O O . ASP A 1 79 ? 15.386 -26.177 -1.958 1.00 76.50 79 ASP A O 1
ATOM 649 N N . GLY A 1 80 ? 13.811 -25.114 -0.771 1.00 70.50 80 GLY A N 1
ATOM 650 C CA . GLY A 1 80 ? 14.235 -23.753 -1.112 1.00 70.50 80 GLY A CA 1
ATOM 651 C C . GLY A 1 80 ? 13.646 -23.236 -2.428 1.00 70.50 80 GLY A C 1
ATOM 652 O O . GLY A 1 80 ? 13.933 -22.103 -2.827 1.00 70.50 80 GLY A O 1
ATOM 653 N N . GLY A 1 81 ? 12.804 -24.032 -3.097 1.00 72.06 81 GLY A N 1
ATOM 654 C CA . GLY A 1 81 ? 11.997 -23.595 -4.226 1.00 72.06 81 GLY A CA 1
ATOM 655 C C . GLY A 1 81 ? 11.039 -22.480 -3.813 1.00 72.06 81 GLY A C 1
ATOM 656 O O . GLY A 1 81 ? 10.587 -22.400 -2.669 1.00 72.06 81 GLY A O 1
ATOM 657 N N . ARG A 1 82 ? 10.704 -21.598 -4.752 1.00 77.88 82 ARG A N 1
ATOM 658 C CA . ARG A 1 82 ? 9.805 -20.464 -4.516 1.00 77.88 82 ARG A CA 1
ATOM 659 C C . ARG A 1 82 ? 8.692 -20.494 -5.551 1.00 77.88 82 ARG A C 1
ATOM 661 O O . ARG A 1 82 ? 8.969 -20.702 -6.726 1.00 77.88 82 ARG A O 1
ATOM 668 N N . GLY A 1 83 ? 7.456 -20.321 -5.100 1.00 77.88 83 GLY A N 1
ATOM 669 C CA . GLY A 1 83 ? 6.307 -20.152 -5.983 1.00 77.88 83 GLY A CA 1
ATOM 670 C C . GLY A 1 83 ? 6.214 -18.734 -6.539 1.00 77.88 83 GLY A C 1
ATOM 671 O O . GLY A 1 83 ? 7.019 -17.861 -6.205 1.00 77.88 83 GLY A O 1
ATOM 672 N N . ASP A 1 84 ? 5.184 -18.502 -7.341 1.00 86.31 84 ASP A N 1
ATOM 673 C CA . ASP A 1 84 ? 4.894 -17.179 -7.883 1.00 86.31 84 ASP A CA 1
ATOM 674 C C . ASP A 1 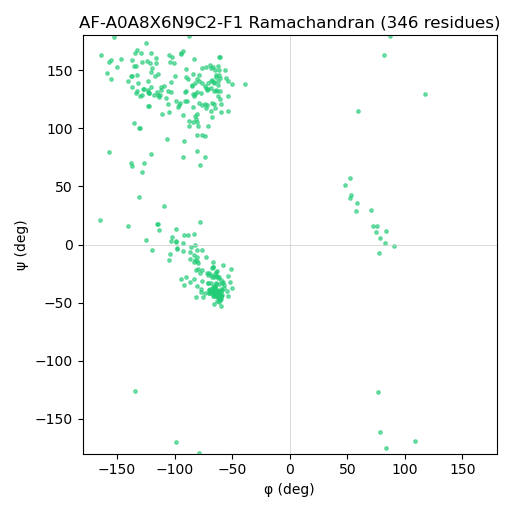84 ? 4.480 -16.204 -6.783 1.00 86.31 84 ASP A C 1
ATOM 676 O O . ASP A 1 84 ? 3.922 -16.579 -5.742 1.00 86.31 84 ASP A O 1
ATOM 680 N N . THR A 1 85 ? 4.735 -14.929 -7.042 1.00 85.06 85 THR A N 1
ATOM 681 C CA . THR A 1 85 ? 4.364 -13.842 -6.151 1.00 85.06 85 THR A CA 1
ATOM 682 C C . THR A 1 85 ? 3.043 -13.243 -6.599 1.00 85.06 85 THR A C 1
ATOM 684 O O . THR A 1 85 ? 2.921 -12.715 -7.703 1.00 85.06 85 THR A O 1
ATOM 687 N N . TRP A 1 86 ? 2.054 -13.285 -5.713 1.00 83.06 86 TRP A N 1
ATOM 688 C CA . TRP A 1 86 ? 0.761 -12.637 -5.923 1.00 83.06 86 TRP A CA 1
ATOM 689 C C . TRP A 1 86 ? 0.819 -11.196 -5.414 1.00 83.06 86 TRP A C 1
ATOM 691 O O . TRP A 1 86 ? 1.455 -10.926 -4.395 1.00 83.06 86 TRP A O 1
ATOM 701 N N . MET A 1 87 ? 0.166 -10.272 -6.115 1.00 84.31 87 MET A N 1
ATOM 702 C CA . MET A 1 87 ? 0.114 -8.851 -5.783 1.00 84.31 87 MET A CA 1
ATOM 703 C C . MET A 1 87 ? -1.303 -8.288 -5.914 1.00 84.31 87 MET A C 1
ATOM 705 O O . MET A 1 87 ? -1.770 -8.018 -7.013 1.00 84.31 87 MET A O 1
ATOM 709 N N . GLU A 1 88 ? -1.972 -8.060 -4.794 1.00 85.38 88 GLU A N 1
ATOM 710 C CA . GLU A 1 88 ? -3.124 -7.184 -4.642 1.00 85.38 88 GLU A CA 1
ATOM 711 C C . GLU A 1 88 ? -2.682 -5.711 -4.695 1.00 85.38 88 GLU A C 1
ATOM 713 O O . GLU A 1 88 ? -1.881 -5.234 -3.885 1.00 85.38 88 GLU A O 1
ATOM 718 N N . VAL A 1 89 ? -3.231 -4.985 -5.664 1.00 85.75 89 VAL A N 1
ATOM 719 C CA . VAL A 1 89 ? -2.953 -3.577 -5.937 1.00 85.75 89 VAL A CA 1
ATOM 720 C C . VAL A 1 89 ? -4.264 -2.803 -5.854 1.00 85.75 89 VAL A C 1
ATOM 722 O O . VAL A 1 89 ? -5.198 -3.073 -6.607 1.00 85.75 89 VAL A O 1
ATOM 725 N N . ASP A 1 90 ? -4.338 -1.836 -4.941 1.00 87.62 90 ASP A N 1
ATOM 726 C CA . ASP A 1 90 ? -5.493 -0.948 -4.765 1.00 87.62 90 ASP A CA 1
ATOM 727 C C . ASP A 1 90 ? -5.002 0.506 -4.732 1.00 87.62 90 ASP A C 1
ATOM 729 O O . ASP A 1 90 ? -4.419 0.969 -3.745 1.00 87.62 90 ASP A O 1
ATOM 733 N N . LEU A 1 91 ? -5.147 1.199 -5.869 1.00 87.19 91 LEU A N 1
ATOM 734 C CA . LEU A 1 91 ? -4.594 2.535 -6.101 1.00 87.19 91 LEU A CA 1
ATOM 735 C C . LEU A 1 91 ? -5.701 3.551 -6.350 1.00 87.19 91 LEU A C 1
ATOM 737 O O . LEU A 1 91 ? -6.524 3.394 -7.258 1.00 87.19 91 LEU A O 1
ATOM 741 N N . ARG A 1 92 ? -5.651 4.653 -5.600 1.00 87.06 92 ARG A N 1
ATOM 742 C CA . ARG A 1 92 ? -6.572 5.785 -5.744 1.00 87.06 92 ARG A CA 1
ATOM 743 C C . ARG A 1 92 ? -5.852 7.124 -5.666 1.00 87.06 92 ARG A C 1
ATOM 745 O O . ARG A 1 92 ? -4.901 7.298 -4.895 1.00 87.06 92 ARG A O 1
ATOM 752 N N . TYR A 1 93 ? -6.337 8.089 -6.444 1.00 86.06 93 TYR A N 1
ATOM 753 C CA . TYR A 1 93 ? -5.928 9.479 -6.281 1.00 86.06 93 TYR A CA 1
ATOM 754 C C . TYR A 1 93 ? -6.391 10.022 -4.922 1.00 86.06 93 TYR A C 1
ATOM 756 O O . TYR A 1 93 ? -7.415 9.586 -4.393 1.00 86.06 93 TYR A O 1
ATOM 764 N N . PRO A 1 94 ? -5.650 10.976 -4.335 1.00 81.12 94 PRO A N 1
ATOM 765 C CA . PRO A 1 94 ? -6.016 11.543 -3.048 1.00 81.12 94 PRO A CA 1
ATOM 766 C C . PRO A 1 94 ? -7.355 12.289 -3.131 1.00 81.12 94 PRO A C 1
ATOM 768 O O . PRO A 1 94 ? -7.670 12.933 -4.135 1.00 81.12 94 PRO A O 1
ATOM 771 N N . GLY A 1 95 ? -8.113 12.227 -2.034 1.00 76.56 95 GLY A N 1
ATOM 772 C CA . GLY A 1 95 ? -9.435 12.838 -1.890 1.00 76.56 95 GLY A CA 1
ATOM 773 C C . GLY A 1 95 ? -10.519 11.789 -1.647 1.00 76.56 95 GLY A C 1
ATOM 774 O O . GLY A 1 95 ? -10.624 10.815 -2.381 1.00 76.56 95 GLY A O 1
ATOM 775 N N . MET A 1 96 ? -11.343 11.997 -0.617 1.00 67.75 96 MET A N 1
ATOM 776 C CA . MET A 1 96 ? -12.352 11.025 -0.164 1.00 67.75 96 MET A CA 1
ATOM 777 C C . MET A 1 96 ? -13.392 10.669 -1.241 1.00 67.75 96 MET A C 1
ATOM 779 O O . MET A 1 96 ? -13.895 9.551 -1.278 1.00 67.75 96 MET A O 1
ATOM 783 N N . HIS A 1 97 ? -13.692 11.611 -2.137 1.00 78.44 97 HIS A N 1
ATOM 784 C CA . HIS A 1 97 ? -14.651 11.438 -3.233 1.00 78.44 97 HIS A CA 1
ATOM 785 C C . HIS A 1 97 ? -13.989 11.487 -4.613 1.00 78.44 97 HIS A C 1
ATOM 787 O O . HIS A 1 97 ? -14.667 11.701 -5.615 1.00 78.44 97 HIS A O 1
ATOM 793 N N . ASN A 1 98 ? -12.667 11.310 -4.679 1.00 81.00 98 ASN A N 1
ATOM 794 C CA . ASN A 1 98 ? -11.966 11.308 -5.951 1.00 81.00 98 ASN A CA 1
ATOM 795 C C . ASN A 1 98 ? -12.272 10.010 -6.711 1.00 81.00 98 ASN A C 1
ATOM 797 O O . ASN A 1 98 ? -11.962 8.918 -6.238 1.00 81.00 98 ASN A O 1
ATOM 801 N N . ARG A 1 99 ? -12.899 10.146 -7.882 1.00 85.38 99 ARG A N 1
ATOM 802 C CA . ARG A 1 99 ? -13.269 9.037 -8.775 1.00 85.38 99 ARG A CA 1
ATOM 803 C C . ARG A 1 99 ? -12.518 9.091 -10.105 1.00 85.38 99 ARG A C 1
ATOM 805 O O . ARG A 1 99 ? -12.962 8.492 -11.079 1.00 85.38 99 ARG A O 1
ATOM 812 N N . ASN A 1 100 ? -11.416 9.838 -10.168 1.00 89.81 100 ASN A N 1
ATOM 813 C CA . ASN A 1 100 ? -10.623 9.937 -11.385 1.00 89.81 100 ASN A CA 1
ATOM 814 C C . ASN A 1 100 ? -10.004 8.582 -11.716 1.00 89.81 100 ASN A C 1
ATOM 816 O O . ASN A 1 100 ? -9.382 7.951 -10.859 1.00 89.81 100 ASN A O 1
ATOM 820 N N . ILE A 1 101 ? -10.148 8.188 -12.978 1.00 93.12 101 ILE A N 1
ATOM 821 C CA . ILE A 1 101 ? -9.555 6.978 -13.528 1.00 93.12 101 ILE A CA 1
ATOM 822 C C . ILE A 1 101 ? -8.532 7.388 -14.577 1.00 93.12 101 ILE A C 1
ATOM 824 O O . ILE A 1 101 ? -8.833 8.170 -15.479 1.00 93.12 101 ILE A O 1
ATOM 828 N N . THR A 1 102 ? -7.325 6.853 -14.464 1.00 93.75 102 THR A N 1
ATOM 829 C CA . THR A 1 102 ? -6.222 7.097 -15.398 1.00 93.75 102 THR A CA 1
ATOM 830 C C . THR A 1 102 ? -5.534 5.785 -15.740 1.00 93.75 102 THR A C 1
ATOM 832 O O . THR A 1 102 ? -5.587 4.817 -14.979 1.00 93.75 102 THR A O 1
ATOM 835 N N . LYS A 1 103 ? -4.924 5.731 -16.923 1.00 95.81 103 LYS A N 1
ATOM 836 C CA . LYS A 1 103 ? -4.391 4.504 -17.521 1.00 95.81 103 LYS A CA 1
ATOM 837 C C . LYS A 1 103 ? -2.979 4.722 -18.046 1.00 95.81 103 LYS A C 1
ATOM 839 O O . LYS A 1 103 ? -2.527 5.860 -18.183 1.00 95.81 103 LYS A O 1
ATOM 844 N N . GLY A 1 104 ? -2.303 3.624 -18.371 1.00 95.38 104 GLY A N 1
ATOM 845 C CA . GLY A 1 104 ? -0.957 3.679 -18.938 1.00 95.38 104 GLY A CA 1
ATOM 846 C C . GLY A 1 104 ? 0.083 4.134 -17.917 1.00 95.38 104 GLY A C 1
ATOM 847 O O . GLY A 1 104 ? 1.042 4.798 -18.291 1.00 95.38 104 GLY A O 1
ATOM 848 N N . HIS A 1 105 ? -0.136 3.843 -16.633 1.00 94.88 105 HIS A N 1
ATOM 849 C CA . HIS A 1 105 ? 0.861 4.104 -15.606 1.00 94.88 105 HIS A CA 1
ATOM 850 C C . HIS A 1 105 ? 1.892 2.989 -15.631 1.00 94.88 105 HIS A C 1
ATOM 852 O O . HIS A 1 105 ? 1.589 1.844 -15.286 1.00 94.88 105 HIS A O 1
ATOM 858 N N . GLU A 1 106 ? 3.113 3.321 -16.024 1.00 95.88 106 GLU A N 1
ATOM 859 C CA . GLU A 1 106 ? 4.230 2.418 -15.801 1.00 95.88 106 GLU A CA 1
ATOM 860 C C . GLU A 1 106 ? 4.532 2.337 -14.301 1.00 95.88 106 GLU A C 1
ATOM 862 O O . GLU A 1 106 ? 4.232 3.233 -13.508 1.00 95.88 106 GLU A O 1
ATOM 867 N N . TRP A 1 107 ? 5.121 1.230 -13.899 1.00 96.19 107 TRP A N 1
ATOM 868 C CA . TRP A 1 107 ? 5.458 0.882 -12.539 1.00 96.19 107 TRP A CA 1
ATOM 869 C C . TRP A 1 107 ? 6.611 -0.113 -12.518 1.00 96.19 107 TRP A C 1
ATOM 871 O O . TRP A 1 107 ? 6.718 -0.995 -13.376 1.00 96.19 107 TRP A O 1
ATOM 881 N N . ALA A 1 108 ? 7.491 0.057 -11.538 1.00 96.75 108 ALA A N 1
ATOM 882 C CA . ALA A 1 108 ? 8.679 -0.763 -11.394 1.00 96.75 108 ALA A CA 1
ATOM 883 C C . ALA A 1 108 ? 9.209 -0.758 -9.956 1.00 96.75 108 ALA A C 1
ATOM 885 O O . ALA A 1 108 ? 8.971 0.179 -9.191 1.00 96.75 108 ALA A O 1
ATOM 886 N N . VAL A 1 109 ? 9.968 -1.792 -9.602 1.00 97.25 109 VAL A N 1
ATOM 887 C CA . VAL A 1 109 ? 10.728 -1.875 -8.350 1.00 97.25 109 VAL A CA 1
ATOM 888 C C . VAL A 1 109 ? 12.082 -1.193 -8.518 1.00 97.25 109 VAL A C 1
ATOM 890 O O . VAL A 1 109 ? 12.778 -1.386 -9.514 1.00 97.25 109 VAL A O 1
ATOM 893 N N . TYR A 1 110 ? 12.464 -0.415 -7.515 1.00 97.31 110 TYR A N 1
ATOM 894 C CA . TYR A 1 110 ? 13.675 0.392 -7.452 1.00 97.31 110 TYR A CA 1
ATOM 895 C C . TYR A 1 110 ? 14.554 -0.021 -6.277 1.00 97.31 110 TYR A C 1
ATOM 897 O O . TYR A 1 110 ? 14.064 -0.528 -5.276 1.00 97.31 110 TYR A O 1
ATOM 905 N N . VAL A 1 111 ? 15.866 0.182 -6.391 1.00 97.00 111 VAL A N 1
ATOM 906 C CA . VAL A 1 111 ? 16.863 -0.396 -5.474 1.00 97.00 111 VAL A CA 1
ATOM 907 C C . VAL A 1 111 ? 16.666 0.050 -4.021 1.00 97.00 111 VAL A C 1
ATOM 909 O O . VAL A 1 111 ? 16.728 -0.798 -3.129 1.00 97.00 111 VAL A O 1
ATOM 912 N N . ASN A 1 112 ? 16.437 1.344 -3.791 1.00 96.25 112 ASN A N 1
ATOM 913 C CA . ASN A 1 112 ? 16.465 1.956 -2.461 1.00 96.25 112 ASN A CA 1
ATOM 914 C C . ASN A 1 112 ? 15.066 2.203 -1.898 1.00 96.25 112 ASN A C 1
ATOM 916 O O . ASN A 1 112 ? 14.086 2.297 -2.637 1.00 96.25 112 ASN A O 1
ATOM 920 N N . GLN A 1 113 ? 14.992 2.387 -0.582 1.00 93.69 113 GLN A N 1
ATOM 921 C CA . GLN A 1 113 ? 13.801 2.918 0.074 1.00 93.69 113 GLN A CA 1
ATOM 922 C C . GLN A 1 113 ? 13.642 4.417 -0.193 1.00 93.69 113 GLN A C 1
ATOM 924 O O . GLN A 1 113 ? 14.611 5.148 -0.394 1.00 93.69 113 GLN A O 1
ATOM 929 N N . VAL A 1 114 ? 12.395 4.864 -0.161 1.00 91.50 114 VAL A N 1
ATOM 930 C CA . VAL A 1 114 ? 11.978 6.259 -0.286 1.00 91.50 114 VAL A CA 1
ATOM 931 C C . VAL A 1 114 ? 11.577 6.817 1.074 1.00 91.50 114 VAL A C 1
ATOM 933 O O . VAL A 1 114 ? 11.223 6.070 1.993 1.00 91.50 114 VAL A O 1
ATOM 936 N N . ALA A 1 115 ? 11.636 8.138 1.206 1.00 89.25 115 ALA A N 1
ATOM 937 C CA . ALA A 1 115 ? 11.358 8.840 2.450 1.00 89.25 115 ALA A CA 1
ATOM 938 C C . ALA A 1 115 ? 10.444 10.044 2.176 1.00 89.25 115 ALA A C 1
ATOM 940 O O . ALA A 1 115 ? 9.362 9.901 1.605 1.00 89.25 115 ALA A O 1
ATOM 941 N N . HIS A 1 116 ? 10.853 11.244 2.594 1.00 86.62 116 HIS A N 1
ATOM 942 C CA . HIS A 1 116 ? 10.060 12.463 2.430 1.00 86.62 116 HIS A CA 1
ATOM 943 C C . HIS A 1 116 ? 9.839 12.848 0.954 1.00 86.62 116 HIS A C 1
ATOM 945 O O . HIS A 1 116 ? 8.853 13.498 0.617 1.00 86.62 116 HIS A O 1
ATOM 951 N N . ASP A 1 117 ? 10.708 12.398 0.050 1.00 88.62 117 ASP A N 1
ATOM 952 C CA . ASP A 1 117 ? 10.584 12.618 -1.392 1.00 88.62 117 ASP A CA 1
ATOM 953 C C . ASP A 1 117 ? 9.377 11.905 -2.026 1.00 88.62 117 ASP A C 1
ATOM 955 O O . ASP A 1 117 ? 8.971 12.258 -3.132 1.00 88.62 117 ASP A O 1
ATOM 959 N N . ALA A 1 118 ? 8.756 10.942 -1.337 1.00 85.81 118 ALA A N 1
ATOM 960 C CA . ALA A 1 118 ? 7.525 10.292 -1.791 1.00 85.81 118 ALA A CA 1
ATOM 961 C C . ALA A 1 118 ? 6.291 11.212 -1.730 1.00 85.81 118 ALA A C 1
ATOM 963 O O . ALA A 1 118 ? 5.326 11.008 -2.469 1.00 85.81 118 ALA A O 1
ATOM 964 N N . VAL A 1 119 ? 6.309 12.230 -0.861 1.00 80.31 119 VAL A N 1
ATOM 965 C CA . VAL A 1 119 ? 5.200 13.188 -0.680 1.00 80.31 119 VAL A CA 1
ATOM 966 C C . VAL A 1 119 ? 5.460 14.545 -1.338 1.00 80.31 119 VAL A C 1
ATOM 968 O O . VAL A 1 119 ? 4.624 15.448 -1.239 1.00 80.31 119 VAL A O 1
ATOM 971 N N . GLU A 1 120 ? 6.586 14.685 -2.038 1.00 85.94 120 GLU A N 1
ATOM 972 C CA . GLU A 1 120 ? 7.017 15.936 -2.655 1.00 85.94 120 GLU A CA 1
ATOM 973 C C . GLU A 1 120 ? 6.027 16.421 -3.728 1.00 85.94 120 GLU A C 1
ATOM 975 O O . GLU A 1 120 ? 5.484 15.646 -4.524 1.00 85.94 120 GLU A O 1
ATOM 980 N N . LYS A 1 121 ? 5.744 17.726 -3.744 1.00 83.12 121 LYS A N 1
ATOM 981 C CA . LYS A 1 121 ? 4.816 18.344 -4.698 1.00 83.12 121 LYS A CA 1
ATOM 982 C C . LYS A 1 121 ? 5.458 18.511 -6.066 1.00 83.12 121 LYS A C 1
ATOM 984 O O . LYS A 1 121 ? 4.772 18.283 -7.060 1.00 83.12 121 LYS A O 1
ATOM 989 N N . VAL A 1 122 ? 6.739 18.864 -6.102 1.00 86.06 122 VAL A N 1
ATOM 990 C CA . VAL A 1 122 ? 7.496 19.031 -7.344 1.00 86.06 122 VAL A CA 1
ATOM 991 C C . VAL A 1 122 ? 7.756 17.658 -7.969 1.00 86.06 122 VAL A C 1
ATOM 993 O O . VAL A 1 122 ? 8.350 16.781 -7.351 1.00 86.06 122 VAL A O 1
ATOM 996 N N . GLU A 1 123 ? 7.274 17.446 -9.194 1.00 84.12 123 GLU A N 1
ATOM 997 C CA . GLU A 1 123 ? 7.333 16.129 -9.847 1.00 84.12 123 GLU A CA 1
ATOM 998 C C . GLU A 1 123 ? 8.763 15.677 -10.151 1.00 84.12 123 GLU A C 1
ATOM 1000 O O . GLU A 1 123 ? 9.074 14.498 -10.013 1.00 84.12 123 GLU A O 1
ATOM 1005 N N . SER A 1 124 ? 9.646 16.610 -10.515 1.00 84.81 124 SER A N 1
ATOM 1006 C CA . SER A 1 124 ? 11.038 16.302 -10.855 1.00 84.81 124 SER A CA 1
ATOM 1007 C C . SER A 1 124 ? 11.868 15.839 -9.657 1.00 84.81 124 SER A C 1
ATOM 1009 O O . SER A 1 124 ? 12.823 15.091 -9.845 1.00 84.81 124 SER A O 1
ATOM 1011 N N . SER A 1 125 ? 11.506 16.245 -8.435 1.00 87.62 125 SER A N 1
ATOM 1012 C CA . SER A 1 125 ? 12.185 15.835 -7.200 1.00 87.62 125 SER A CA 1
ATOM 1013 C C . SER A 1 125 ? 11.498 14.688 -6.461 1.00 87.62 125 SER A C 1
ATOM 1015 O O . SER A 1 125 ? 12.032 14.175 -5.474 1.00 87.62 125 SER A O 1
ATOM 1017 N N . ARG A 1 126 ? 10.338 14.239 -6.946 1.00 89.25 126 ARG A N 1
ATOM 1018 C CA . ARG A 1 126 ? 9.588 13.143 -6.338 1.00 89.25 126 ARG A CA 1
ATOM 1019 C C . ARG A 1 126 ? 10.305 11.809 -6.567 1.00 89.25 126 ARG A C 1
ATOM 1021 O O . ARG A 1 126 ? 10.694 11.483 -7.686 1.00 89.25 126 ARG A O 1
ATOM 1028 N N . CYS A 1 127 ? 10.432 11.000 -5.513 1.00 92.88 127 CYS A N 1
ATOM 1029 C CA . CYS A 1 127 ? 10.971 9.633 -5.582 1.00 92.88 127 CYS A CA 1
ATOM 1030 C C . CYS A 1 127 ? 12.396 9.523 -6.163 1.00 92.88 127 CYS A C 1
ATOM 1032 O O . CYS A 1 127 ? 12.737 8.517 -6.799 1.00 92.88 127 CYS A O 1
ATOM 1034 N N . ILE A 1 128 ? 13.232 10.554 -6.003 1.00 93.50 128 ILE A N 1
ATOM 1035 C CA . ILE A 1 128 ? 14.642 10.511 -6.419 1.00 93.50 128 ILE A CA 1
ATOM 1036 C C . ILE A 1 128 ? 15.411 9.469 -5.601 1.00 93.50 128 ILE A C 1
ATOM 1038 O O . ILE A 1 128 ? 16.203 8.717 -6.167 1.00 93.50 128 ILE A O 1
ATOM 1042 N N . SER A 1 129 ? 15.135 9.372 -4.298 1.00 94.75 129 SER A N 1
ATOM 1043 C CA . SER A 1 129 ? 15.889 8.528 -3.360 1.00 94.75 129 SER A CA 1
ATOM 1044 C C . SER A 1 129 ? 15.798 7.042 -3.699 1.00 94.75 129 SER A C 1
ATOM 1046 O O . SER A 1 129 ? 16.710 6.290 -3.367 1.00 94.75 129 SER A O 1
ATOM 1048 N N . ALA A 1 130 ? 14.750 6.638 -4.431 1.00 95.38 130 ALA A N 1
ATOM 1049 C CA . ALA A 1 130 ? 14.555 5.284 -4.950 1.00 95.38 130 ALA A CA 1
ATOM 1050 C C . ALA A 1 130 ? 15.759 4.774 -5.773 1.00 95.38 130 ALA A C 1
ATOM 1052 O O . ALA A 1 130 ? 16.015 3.570 -5.824 1.00 95.38 130 ALA A O 1
ATOM 1053 N N . GLY A 1 131 ? 16.525 5.683 -6.389 1.00 95.75 131 GLY A N 1
ATOM 1054 C CA . GLY A 1 131 ? 17.709 5.353 -7.176 1.00 95.75 131 GLY A CA 1
ATOM 1055 C C . GLY A 1 131 ? 17.349 4.799 -8.554 1.00 95.75 131 GLY A C 1
ATOM 1056 O O . GLY A 1 131 ? 16.595 5.427 -9.302 1.00 95.75 131 GLY A O 1
ATOM 1057 N N . PHE A 1 132 ? 17.891 3.627 -8.884 1.00 95.44 132 PHE A N 1
ATOM 1058 C CA . PHE A 1 132 ? 17.745 2.973 -10.189 1.00 95.44 132 PHE A CA 1
ATOM 1059 C C . PHE A 1 132 ? 16.774 1.792 -10.132 1.00 95.44 132 PHE A C 1
ATOM 1061 O O . PHE A 1 132 ? 16.462 1.287 -9.047 1.00 95.44 132 PHE A O 1
ATOM 1068 N N . ARG A 1 133 ? 16.299 1.349 -11.302 1.00 96.31 133 ARG A N 1
ATOM 1069 C CA . ARG A 1 133 ? 15.428 0.175 -11.403 1.00 96.31 133 ARG A CA 1
ATOM 1070 C C . ARG A 1 133 ? 16.174 -1.070 -10.918 1.00 96.31 133 ARG A C 1
ATOM 1072 O O . ARG A 1 133 ? 17.374 -1.220 -11.137 1.00 96.31 133 ARG A O 1
ATOM 1079 N N . TRP A 1 134 ? 15.472 -1.946 -10.208 1.00 97.12 134 TRP A N 1
ATOM 1080 C CA . TRP A 1 134 ? 16.054 -3.161 -9.654 1.00 97.12 134 TRP A CA 1
ATOM 1081 C C . TRP A 1 134 ? 16.447 -4.134 -10.774 1.00 97.12 134 TRP A C 1
ATOM 1083 O O . TRP A 1 134 ? 15.589 -4.715 -11.432 1.00 97.12 134 TRP A O 1
ATOM 1093 N N . ASN A 1 135 ? 17.750 -4.316 -10.990 1.00 95.69 135 ASN A N 1
ATOM 1094 C CA . ASN A 1 135 ? 18.278 -5.128 -12.085 1.00 95.69 135 ASN A CA 1
ATOM 1095 C C . ASN A 1 135 ? 19.468 -6.002 -11.630 1.00 95.69 135 ASN A C 1
ATOM 1097 O O . ASN A 1 135 ? 20.614 -5.754 -12.003 1.00 95.69 135 ASN A O 1
ATOM 1101 N N . PRO A 1 136 ? 19.224 -7.033 -10.800 1.00 95.19 136 PRO A N 1
ATOM 1102 C CA . PRO A 1 136 ? 20.280 -7.910 -10.290 1.00 95.19 136 PRO A CA 1
ATOM 1103 C C . PRO A 1 136 ? 20.929 -8.782 -11.371 1.00 95.19 136 PRO A C 1
ATOM 1105 O O . PRO A 1 136 ? 22.030 -9.282 -11.159 1.00 95.19 136 PRO A O 1
ATOM 1108 N N . TYR A 1 137 ? 20.255 -8.977 -12.507 1.00 92.44 137 TYR A N 1
ATOM 1109 C CA . TYR A 1 137 ? 20.753 -9.771 -13.630 1.00 92.44 137 TYR A CA 1
ATOM 1110 C C . TYR A 1 137 ? 21.499 -8.939 -14.677 1.00 92.44 137 TYR A C 1
ATOM 1112 O O . TYR A 1 137 ? 21.958 -9.501 -15.665 1.00 92.44 137 TYR A O 1
ATOM 1120 N N . ILE A 1 138 ? 21.641 -7.624 -14.458 1.00 92.88 138 ILE A N 1
ATOM 1121 C CA . ILE A 1 138 ? 22.370 -6.707 -15.349 1.00 92.88 138 ILE A CA 1
ATOM 1122 C C . ILE A 1 138 ? 21.847 -6.820 -16.793 1.00 92.88 138 ILE A C 1
ATOM 1124 O O . ILE A 1 138 ? 22.594 -6.877 -17.769 1.00 92.88 138 ILE A O 1
ATOM 1128 N N . VAL A 1 139 ? 20.523 -6.891 -16.928 1.00 92.19 139 VAL A N 1
ATOM 1129 C CA . VAL A 1 139 ? 19.849 -6.842 -18.226 1.00 92.19 139 VAL A CA 1
ATOM 1130 C C . VAL A 1 139 ? 20.116 -5.478 -18.859 1.00 92.19 139 VAL A C 1
ATOM 1132 O O . VAL A 1 139 ? 19.985 -4.455 -18.192 1.00 92.19 139 VAL A O 1
ATOM 1135 N N . LYS A 1 140 ? 20.495 -5.446 -20.136 1.00 90.75 140 LYS A N 1
ATOM 1136 C CA . LYS A 1 140 ? 20.728 -4.193 -20.860 1.00 90.75 140 LYS A CA 1
ATOM 1137 C C . LYS A 1 140 ? 19.397 -3.617 -21.335 1.00 90.75 140 LYS A C 1
ATOM 1139 O O . LYS A 1 140 ? 18.770 -4.188 -22.222 1.00 90.75 140 LYS A O 1
ATOM 1144 N N . SER A 1 141 ? 18.957 -2.529 -20.710 1.00 87.19 141 SER A N 1
ATOM 1145 C CA . SER A 1 141 ? 17.681 -1.855 -20.995 1.00 87.19 141 SER A CA 1
ATOM 1146 C C . SER A 1 141 ? 17.809 -0.648 -21.928 1.00 87.19 141 SER A C 1
ATOM 1148 O O . SER A 1 141 ? 16.808 -0.030 -22.289 1.00 87.19 141 SER A O 1
ATOM 1150 N N . ASP A 1 142 ? 19.034 -0.313 -22.326 1.00 84.06 142 ASP A N 1
ATOM 1151 C CA . ASP A 1 142 ? 19.377 0.790 -23.222 1.00 84.06 142 ASP A CA 1
ATOM 1152 C C . ASP A 1 142 ? 19.314 0.424 -24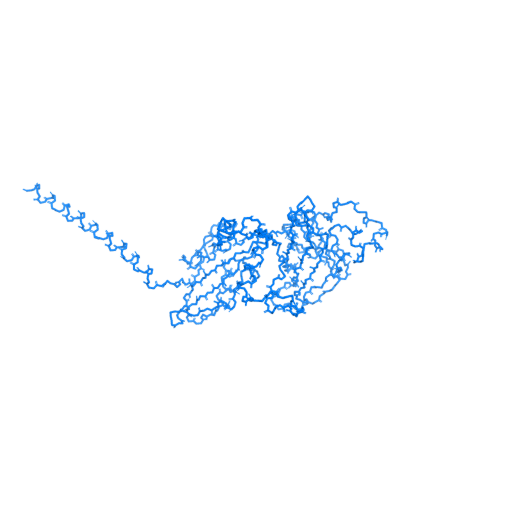.715 1.00 84.06 142 ASP A C 1
ATOM 1154 O O . ASP A 1 142 ? 19.308 1.322 -25.555 1.00 84.06 142 ASP A O 1
ATOM 1158 N N . ASP A 1 143 ? 19.214 -0.864 -25.046 1.00 86.50 143 ASP A N 1
ATOM 1159 C CA . ASP A 1 143 ? 19.155 -1.370 -26.420 1.00 86.50 143 ASP A CA 1
ATOM 1160 C C . ASP A 1 143 ? 17.707 -1.471 -26.951 1.00 86.50 143 ASP A C 1
ATOM 1162 O O . ASP A 1 143 ? 16.754 -1.718 -26.206 1.00 86.50 143 ASP A O 1
ATOM 1166 N N . ASP A 1 144 ? 17.527 -1.336 -28.264 1.00 86.38 144 ASP A N 1
ATOM 1167 C CA . ASP A 1 144 ? 16.242 -1.530 -28.944 1.00 86.38 144 ASP A CA 1
ATOM 1168 C C . ASP A 1 144 ? 15.746 -2.979 -28.847 1.00 86.38 144 ASP A C 1
ATOM 1170 O O . ASP A 1 144 ? 14.534 -3.229 -28.841 1.00 86.38 144 ASP A O 1
ATOM 1174 N N . LEU A 1 145 ? 16.666 -3.932 -28.667 1.00 88.56 145 LEU A N 1
ATOM 1175 C CA . LEU A 1 145 ? 16.323 -5.315 -28.339 1.00 88.56 145 LEU A CA 1
ATOM 1176 C C . LEU A 1 145 ? 15.490 -5.404 -27.057 1.00 88.56 145 LEU A C 1
ATOM 1178 O O . LEU A 1 145 ? 14.530 -6.165 -27.015 1.00 88.56 145 LEU A O 1
ATOM 1182 N N . TYR A 1 146 ? 15.765 -4.581 -26.041 1.00 91.75 146 TYR A N 1
ATOM 1183 C CA . TYR A 1 146 ? 14.983 -4.607 -24.803 1.00 91.75 146 TYR A CA 1
ATOM 1184 C C . TYR A 1 146 ? 13.507 -4.301 -25.062 1.00 91.75 146 TYR A C 1
ATOM 1186 O O . TYR A 1 146 ? 12.634 -5.002 -24.563 1.00 91.75 146 TYR A O 1
ATOM 1194 N N . LYS A 1 147 ? 13.209 -3.292 -25.888 1.00 87.19 147 LYS A N 1
ATOM 1195 C CA . LYS A 1 147 ? 11.825 -2.883 -26.185 1.00 87.19 147 LYS A CA 1
ATOM 1196 C C . LYS A 1 147 ? 11.033 -3.951 -26.939 1.00 87.19 147 LYS A C 1
ATOM 1198 O O . LYS A 1 147 ? 9.810 -3.963 -26.850 1.00 87.19 147 LYS A O 1
ATOM 1203 N N . SER A 1 148 ? 11.712 -4.797 -27.713 1.00 87.81 148 SER A N 1
ATOM 1204 C CA . SER A 1 148 ? 11.074 -5.870 -28.483 1.00 87.81 148 SER A CA 1
ATOM 1205 C C . SER A 1 148 ? 11.008 -7.187 -27.707 1.00 87.81 148 SER A C 1
ATOM 1207 O O . SER A 1 148 ? 10.020 -7.913 -27.814 1.00 87.81 148 SER A O 1
ATOM 1209 N N . GLU A 1 149 ? 12.016 -7.480 -26.885 1.00 90.75 149 GLU A N 1
ATOM 1210 C CA . GLU A 1 149 ? 12.130 -8.749 -26.169 1.00 90.75 149 GLU A CA 1
ATOM 1211 C C . GLU A 1 149 ? 11.566 -8.730 -24.745 1.00 90.75 149 GLU A C 1
ATOM 1213 O O . GLU A 1 149 ? 11.112 -9.772 -24.281 1.00 90.75 149 GLU A O 1
ATOM 1218 N N . CYS A 1 150 ? 11.577 -7.595 -24.038 1.00 92.31 150 CYS A N 1
ATOM 1219 C CA . CYS A 1 150 ? 10.923 -7.479 -22.735 1.00 92.31 150 CYS A CA 1
ATOM 1220 C C . CYS A 1 150 ? 9.421 -7.269 -22.932 1.00 92.31 150 CYS A C 1
ATOM 1222 O O . CYS A 1 150 ? 8.955 -6.175 -23.250 1.00 92.31 150 CYS A O 1
ATOM 1224 N N . ASN A 1 151 ? 8.657 -8.338 -22.737 1.00 89.81 151 ASN A N 1
ATOM 1225 C CA . ASN A 1 151 ? 7.205 -8.329 -22.830 1.00 89.81 151 ASN A CA 1
ATOM 1226 C C . ASN A 1 151 ? 6.601 -9.425 -21.934 1.00 89.81 151 ASN A C 1
ATOM 1228 O O . ASN A 1 151 ? 7.320 -10.188 -21.283 1.00 89.81 151 ASN A O 1
ATOM 1232 N N . ILE A 1 152 ? 5.269 -9.495 -21.906 1.00 89.56 152 ILE A N 1
ATOM 1233 C CA . ILE A 1 152 ? 4.503 -10.444 -21.084 1.00 89.56 152 ILE A CA 1
ATOM 1234 C C . ILE A 1 152 ? 4.817 -11.903 -21.463 1.00 89.56 152 ILE A C 1
ATOM 1236 O O . ILE A 1 152 ? 4.861 -12.760 -20.583 1.00 89.56 152 ILE A O 1
ATOM 1240 N N . ASP A 1 153 ? 5.078 -12.181 -22.745 1.00 89.75 153 ASP A N 1
ATOM 1241 C CA . ASP A 1 153 ? 5.387 -13.529 -23.241 1.00 89.75 153 ASP A CA 1
ATOM 1242 C C . ASP A 1 153 ? 6.832 -13.948 -22.930 1.00 89.75 153 ASP A C 1
ATOM 1244 O O . ASP A 1 153 ? 7.137 -15.136 -22.821 1.00 89.75 153 ASP A O 1
ATOM 1248 N N . ASN A 1 154 ? 7.729 -12.976 -22.749 1.00 89.81 154 ASN A N 1
ATOM 1249 C CA . ASN A 1 154 ? 9.137 -13.197 -22.445 1.00 89.81 154 ASN A CA 1
ATOM 1250 C C . ASN A 1 154 ? 9.603 -12.406 -21.202 1.00 89.81 154 ASN A C 1
ATOM 1252 O O . ASN A 1 154 ? 10.506 -11.562 -21.267 1.00 89.81 154 ASN A O 1
ATOM 1256 N N . PRO A 1 155 ? 9.027 -12.701 -20.022 1.00 90.00 155 PRO A N 1
ATOM 1257 C CA . PRO A 1 155 ? 9.215 -11.902 -18.812 1.00 90.00 155 PRO A CA 1
ATOM 1258 C C . PRO A 1 155 ? 10.649 -11.950 -18.261 1.00 90.00 155 PRO A C 1
ATOM 1260 O O . PRO A 1 155 ? 11.050 -11.078 -17.489 1.00 90.00 155 PRO A O 1
ATOM 1263 N N . TYR A 1 156 ? 11.441 -12.955 -18.642 1.00 90.12 156 TYR A N 1
ATOM 1264 C CA . TYR A 1 156 ? 12.832 -13.110 -18.205 1.00 90.12 156 TYR A CA 1
ATOM 1265 C C . TYR A 1 156 ? 13.824 -12.234 -18.983 1.00 90.12 156 TYR A C 1
ATOM 1267 O O . TYR A 1 156 ? 14.972 -12.110 -18.559 1.00 90.12 156 TYR A O 1
ATOM 1275 N N . ARG A 1 157 ? 13.401 -11.610 -20.093 1.00 91.75 157 ARG A N 1
ATOM 1276 C CA . ARG A 1 157 ? 14.188 -10.582 -20.796 1.00 91.75 157 ARG A CA 1
ATOM 1277 C C . ARG A 1 157 ? 14.047 -9.194 -20.193 1.00 91.75 157 ARG A C 1
ATOM 1279 O O . ARG A 1 157 ? 14.858 -8.328 -20.490 1.00 91.75 157 ARG A O 1
ATOM 1286 N N . CYS A 1 158 ? 13.048 -8.986 -19.345 1.00 93.75 158 CYS A N 1
ATOM 1287 C CA . CYS A 1 158 ? 12.867 -7.738 -18.624 1.00 93.75 158 CYS A CA 1
ATOM 1288 C C . CYS A 1 158 ? 13.855 -7.609 -17.462 1.00 93.75 158 CYS A C 1
ATOM 1290 O O . CYS A 1 158 ? 14.238 -8.600 -16.831 1.00 93.75 158 CYS A O 1
ATOM 1292 N N . GLU A 1 159 ? 14.208 -6.372 -17.105 1.00 95.38 159 GLU A N 1
ATOM 1293 C CA . GLU A 1 159 ? 14.846 -6.116 -15.813 1.00 95.38 159 GLU A CA 1
ATOM 1294 C C . GLU A 1 159 ? 13.951 -6.672 -14.694 1.00 95.38 159 GLU A C 1
ATOM 1296 O O . GLU A 1 159 ? 12.723 -6.586 -14.769 1.00 95.38 159 GLU A O 1
ATOM 1301 N N . MET A 1 160 ? 14.536 -7.232 -13.626 1.00 94.75 160 MET A N 1
ATOM 1302 C CA . MET A 1 160 ? 13.732 -7.878 -12.574 1.00 94.75 160 MET A CA 1
ATOM 1303 C C . MET A 1 160 ? 12.707 -6.918 -11.946 1.00 94.75 160 MET A C 1
ATOM 1305 O O . MET A 1 160 ? 11.642 -7.346 -11.514 1.00 94.75 160 MET A O 1
ATOM 1309 N N . GLY A 1 161 ? 13.031 -5.631 -11.871 1.00 95.88 161 GLY A N 1
ATOM 1310 C CA . GLY A 1 161 ? 12.152 -4.598 -11.352 1.00 95.88 161 GLY A CA 1
ATOM 1311 C C . GLY A 1 161 ? 11.146 -4.053 -12.361 1.00 95.88 161 GLY A C 1
ATOM 1312 O O . GLY A 1 161 ? 10.279 -3.298 -11.940 1.00 95.88 161 GLY A O 1
ATOM 1313 N N . ASP A 1 162 ? 11.229 -4.380 -13.653 1.00 96.12 162 ASP A N 1
ATOM 1314 C CA . ASP A 1 162 ? 10.313 -3.861 -14.674 1.00 96.12 162 ASP A CA 1
ATOM 1315 C C . ASP A 1 162 ? 8.983 -4.625 -14.683 1.00 96.12 162 ASP A C 1
ATOM 1317 O O . ASP A 1 162 ? 8.739 -5.526 -15.485 1.00 96.12 162 ASP A O 1
ATOM 1321 N N . LEU A 1 163 ? 8.106 -4.253 -13.751 1.00 95.56 163 LEU A N 1
ATOM 1322 C CA . LEU A 1 163 ? 6.774 -4.839 -13.634 1.00 95.56 163 LEU A CA 1
ATOM 1323 C C . LEU A 1 163 ? 5.877 -4.468 -14.818 1.00 95.56 163 LEU A C 1
ATOM 1325 O O . LEU A 1 163 ? 5.003 -5.247 -15.178 1.00 95.56 163 LEU A O 1
ATOM 1329 N N . SER A 1 164 ? 6.100 -3.315 -15.454 1.00 94.75 164 SER A N 1
ATOM 1330 C CA . SER A 1 164 ? 5.293 -2.885 -16.605 1.00 94.75 164 SER A CA 1
ATOM 1331 C C . SER A 1 164 ? 5.556 -3.730 -17.833 1.00 94.75 164 SER A C 1
ATOM 1333 O O . SER A 1 164 ? 4.608 -4.106 -18.513 1.00 94.75 164 SER A O 1
ATOM 1335 N N . GLY A 1 165 ? 6.821 -4.065 -18.093 1.00 92.75 165 GLY A N 1
ATOM 1336 C CA . GLY A 1 165 ? 7.173 -4.966 -19.186 1.00 92.75 165 GLY A CA 1
ATOM 1337 C C . GLY A 1 165 ? 6.560 -6.358 -19.015 1.00 92.75 165 GLY A C 1
ATOM 1338 O O . GLY A 1 165 ? 6.051 -6.931 -19.975 1.00 92.75 165 GLY A O 1
ATOM 1339 N N . ARG A 1 166 ? 6.543 -6.882 -17.779 1.00 92.69 166 ARG A N 1
ATOM 1340 C CA . ARG A 1 166 ? 6.081 -8.254 -17.489 1.00 92.69 166 ARG A CA 1
ATOM 1341 C C . ARG A 1 166 ? 4.581 -8.397 -17.251 1.00 92.69 166 ARG A C 1
ATOM 1343 O O . ARG A 1 166 ? 4.028 -9.451 -17.536 1.00 92.69 166 ARG A O 1
ATOM 1350 N N . LEU A 1 167 ? 3.937 -7.379 -16.682 1.00 92.81 167 LEU A N 1
ATOM 1351 C CA . LEU A 1 167 ? 2.537 -7.429 -16.228 1.00 92.81 167 LEU A CA 1
ATOM 1352 C C . LEU A 1 167 ? 1.645 -6.399 -16.929 1.00 92.81 167 LEU A C 1
ATOM 1354 O O . LEU A 1 167 ? 0.435 -6.370 -16.701 1.00 92.81 167 LEU A O 1
ATOM 1358 N N . GLY A 1 168 ? 2.234 -5.545 -17.765 1.00 92.75 168 GLY A N 1
ATOM 1359 C CA . GLY A 1 168 ? 1.571 -4.408 -18.384 1.00 92.75 168 GLY A CA 1
ATOM 1360 C C . GLY A 1 168 ? 1.496 -3.174 -17.472 1.00 92.75 168 GLY A C 1
ATOM 1361 O O . GLY A 1 168 ? 1.674 -3.253 -16.247 1.00 92.75 168 GLY A O 1
ATOM 1362 N N . PRO A 1 169 ? 1.221 -1.995 -18.057 1.00 93.75 169 PRO A N 1
ATOM 1363 C CA . PRO A 1 169 ? 0.972 -0.780 -17.297 1.00 93.75 169 PRO A CA 1
ATOM 1364 C C . PRO A 1 169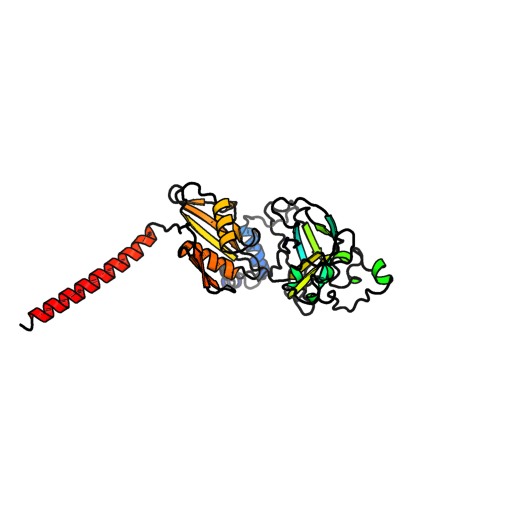 ? -0.354 -0.874 -16.529 1.00 93.75 169 PRO A C 1
ATOM 1366 O O . PRO A 1 169 ? -1.308 -1.529 -16.952 1.00 93.75 169 PRO A O 1
ATOM 1369 N N . MET A 1 170 ? -0.440 -0.172 -15.403 1.00 91.88 170 MET A N 1
ATOM 1370 C CA . MET A 1 170 ? -1.606 -0.212 -14.521 1.00 91.88 170 MET A CA 1
ATOM 1371 C C . MET A 1 170 ? -2.612 0.911 -14.791 1.00 91.88 170 MET A C 1
ATOM 1373 O O . MET A 1 170 ? -2.317 1.944 -15.403 1.00 91.88 170 MET A O 1
ATOM 1377 N N . GLU A 1 171 ? -3.815 0.709 -14.260 1.00 92.44 171 GLU A N 1
ATOM 1378 C CA . GLU A 1 171 ? -4.860 1.724 -14.172 1.00 92.44 171 GLU A CA 1
ATOM 1379 C C . GLU A 1 171 ? -5.040 2.137 -12.707 1.00 92.44 171 GLU A C 1
ATOM 1381 O O . GLU A 1 171 ? -5.065 1.291 -11.812 1.00 92.44 171 GLU A O 1
ATOM 1386 N N . ILE A 1 172 ? -5.172 3.439 -12.459 1.00 91.31 172 ILE A N 1
ATOM 1387 C CA . ILE A 1 172 ? -5.435 4.004 -11.130 1.00 91.31 172 ILE A CA 1
ATOM 1388 C C . ILE A 1 172 ? -6.912 4.390 -11.065 1.00 91.31 172 ILE A C 1
ATOM 1390 O O . ILE A 1 172 ? -7.455 4.918 -12.032 1.00 91.31 172 ILE A O 1
ATOM 1394 N N . GLY A 1 173 ? -7.568 4.139 -9.928 1.00 87.56 173 GLY A N 1
ATOM 1395 C CA . GLY A 1 173 ? -8.967 4.520 -9.698 1.00 87.56 173 GLY A CA 1
ATOM 1396 C C . GLY A 1 173 ? -10.006 3.465 -10.088 1.00 87.56 173 GLY A C 1
ATOM 1397 O O . GLY A 1 173 ? -11.192 3.669 -9.848 1.00 87.56 173 GLY A O 1
ATOM 1398 N N . THR A 1 174 ? -9.595 2.313 -10.627 1.00 88.19 174 THR A N 1
ATOM 1399 C CA . THR A 1 174 ? -10.514 1.210 -10.981 1.00 88.19 174 THR A CA 1
ATOM 1400 C C . THR A 1 174 ? -10.785 0.224 -9.841 1.00 88.19 174 THR A C 1
ATOM 1402 O O . THR A 1 174 ? -11.366 -0.834 -10.068 1.00 88.19 174 THR A O 1
ATOM 1405 N N . GLY A 1 175 ? -10.327 0.535 -8.628 1.00 85.06 175 GLY A N 1
ATOM 1406 C CA . GLY A 1 175 ? -10.380 -0.364 -7.479 1.00 85.06 175 GLY A CA 1
ATOM 1407 C C . GLY A 1 175 ? -9.291 -1.437 -7.498 1.00 85.06 175 GLY A C 1
ATOM 1408 O O . GLY A 1 175 ? -8.274 -1.314 -8.184 1.00 85.06 175 GLY A O 1
ATOM 1409 N N . ARG A 1 176 ? -9.522 -2.487 -6.711 1.00 83.56 176 ARG A N 1
ATOM 1410 C CA . ARG A 1 176 ? -8.556 -3.545 -6.418 1.00 83.56 176 ARG A CA 1
ATOM 1411 C C . ARG A 1 176 ? -8.331 -4.486 -7.600 1.00 83.56 176 ARG A C 1
ATOM 1413 O O . ARG A 1 176 ? -9.284 -4.990 -8.189 1.00 83.56 176 ARG A O 1
ATOM 1420 N N . ARG A 1 177 ? -7.065 -4.793 -7.878 1.00 84.31 177 ARG A N 1
ATOM 1421 C CA . ARG A 1 177 ? -6.622 -5.780 -8.872 1.00 84.31 177 ARG A CA 1
ATOM 1422 C C . ARG A 1 177 ? -5.645 -6.761 -8.254 1.00 84.31 177 ARG A C 1
ATOM 1424 O O . ARG A 1 177 ? -5.014 -6.445 -7.253 1.00 84.31 177 ARG A O 1
ATOM 1431 N N . VAL A 1 178 ? -5.525 -7.937 -8.858 1.00 84.88 178 VAL A N 1
ATOM 1432 C CA . VAL A 1 178 ? -4.551 -8.954 -8.460 1.00 84.88 178 VAL A CA 1
ATOM 1433 C C . VAL A 1 178 ? -3.674 -9.275 -9.660 1.00 84.88 178 VAL A C 1
ATOM 1435 O O . VAL A 1 178 ? -4.189 -9.538 -10.743 1.00 84.88 178 VAL A O 1
ATOM 1438 N N . PHE A 1 179 ? -2.366 -9.250 -9.449 1.00 87.38 179 PHE A N 1
ATOM 1439 C CA . PHE A 1 179 ? -1.348 -9.647 -10.409 1.00 87.38 179 PHE A CA 1
ATOM 1440 C C . PHE A 1 179 ? -0.582 -10.856 -9.880 1.00 87.38 179 PHE A C 1
ATOM 1442 O O . PHE A 1 179 ? -0.506 -11.065 -8.668 1.00 87.38 179 PHE A O 1
ATOM 1449 N N . THR A 1 180 ? 0.018 -11.617 -10.785 1.00 87.69 180 THR A N 1
ATOM 1450 C CA . THR A 1 180 ? 0.884 -12.747 -10.451 1.00 87.69 180 THR A CA 1
ATOM 1451 C C . THR A 1 180 ? 2.174 -12.594 -11.232 1.00 87.69 180 THR A C 1
ATOM 1453 O O . THR A 1 180 ? 2.130 -12.396 -12.442 1.00 87.69 180 THR A O 1
ATOM 1456 N N . ASP A 1 181 ? 3.310 -12.657 -10.545 1.00 88.81 181 ASP A N 1
ATOM 1457 C CA . ASP A 1 181 ? 4.630 -12.492 -11.145 1.00 88.81 181 ASP A CA 1
ATOM 1458 C C . ASP A 1 181 ? 5.550 -13.653 -10.751 1.00 88.81 181 ASP A C 1
ATOM 1460 O O . ASP A 1 181 ? 5.706 -13.983 -9.572 1.00 88.81 181 ASP A O 1
ATOM 1464 N N . VAL A 1 182 ? 6.163 -14.267 -11.762 1.00 86.69 182 VAL A N 1
ATOM 1465 C CA . VAL A 1 182 ? 7.042 -15.441 -11.631 1.00 86.69 182 VAL A CA 1
ATOM 1466 C C . VAL A 1 182 ? 8.483 -15.079 -11.242 1.00 86.69 182 VAL A C 1
ATOM 1468 O O . VAL A 1 182 ? 9.273 -15.941 -10.869 1.00 86.69 182 VAL A O 1
ATOM 1471 N N . ASN A 1 183 ? 8.862 -13.803 -11.337 1.00 89.00 183 ASN A N 1
ATOM 1472 C CA . ASN A 1 183 ? 10.222 -13.291 -11.171 1.00 89.00 183 ASN A CA 1
ATOM 1473 C C . ASN A 1 183 ? 10.260 -12.081 -10.214 1.00 89.00 183 ASN A C 1
ATOM 1475 O O . ASN A 1 183 ? 10.959 -11.086 -10.437 1.00 89.00 183 ASN A O 1
ATOM 1479 N N . LEU A 1 184 ? 9.488 -12.168 -9.127 1.00 89.81 184 LEU A N 1
ATOM 1480 C CA . LEU A 1 184 ? 9.438 -11.162 -8.067 1.00 89.81 184 LEU A CA 1
ATOM 1481 C C . LEU A 1 184 ? 9.676 -11.792 -6.686 1.00 89.81 184 LEU A C 1
ATOM 1483 O O . LEU A 1 184 ? 8.750 -11.906 -5.880 1.00 89.81 184 LEU A O 1
ATOM 1487 N N . PRO A 1 185 ? 10.902 -12.253 -6.391 1.00 90.12 185 PRO A N 1
ATOM 1488 C CA . PRO A 1 185 ? 11.193 -12.953 -5.147 1.00 90.12 185 PRO A CA 1
ATOM 1489 C C . PRO A 1 185 ? 11.088 -12.032 -3.928 1.00 90.12 185 PRO A C 1
ATOM 1491 O O . PRO A 1 185 ? 11.540 -10.889 -3.942 1.00 90.12 185 PRO A O 1
ATOM 1494 N N . LEU A 1 186 ? 10.560 -12.568 -2.830 1.00 86.44 186 LEU A N 1
ATOM 1495 C CA . LEU A 1 186 ? 10.389 -11.851 -1.557 1.00 86.44 186 LEU A CA 1
ATOM 1496 C C . LEU A 1 186 ? 11.429 -12.247 -0.514 1.00 86.44 186 LEU A C 1
ATOM 1498 O O . LEU A 1 186 ? 11.564 -11.622 0.538 1.00 86.44 186 LEU A O 1
ATOM 1502 N N . VAL A 1 187 ? 12.211 -13.275 -0.815 1.00 82.75 187 VAL A N 1
ATOM 1503 C CA . VAL A 1 187 ? 13.259 -13.813 0.047 1.00 82.75 187 VAL A CA 1
ATOM 1504 C C . VAL A 1 187 ? 14.513 -14.120 -0.767 1.00 82.75 187 VAL A C 1
ATOM 1506 O O . VAL A 1 187 ? 14.464 -14.300 -1.989 1.00 82.75 187 VAL A O 1
ATOM 1509 N N . GLY A 1 188 ? 15.645 -14.188 -0.069 1.00 85.12 188 GLY A N 1
ATOM 1510 C CA . GLY A 1 188 ? 16.961 -14.417 -0.658 1.00 85.12 188 GLY A CA 1
ATOM 1511 C C . GLY A 1 188 ? 17.619 -13.147 -1.199 1.00 85.12 188 GLY A C 1
ATOM 1512 O O . GLY A 1 188 ? 17.102 -12.039 -1.063 1.00 85.12 188 GLY A O 1
ATOM 1513 N N . ASN A 1 189 ? 18.779 -13.324 -1.832 1.00 87.31 189 ASN A N 1
ATOM 1514 C CA . ASN A 1 189 ? 19.680 -12.225 -2.206 1.00 87.31 189 ASN A CA 1
ATOM 1515 C C . ASN A 1 189 ? 19.078 -11.241 -3.218 1.00 87.31 189 ASN A C 1
ATOM 1517 O O . ASN A 1 189 ? 19.449 -10.070 -3.235 1.00 87.31 189 ASN A O 1
ATOM 1521 N N . TYR A 1 190 ? 18.135 -11.703 -4.042 1.00 91.69 190 TYR A N 1
ATOM 1522 C CA . TYR A 1 190 ? 17.449 -10.861 -5.021 1.00 91.69 190 TYR A CA 1
ATOM 1523 C C . TYR A 1 190 ? 16.081 -10.359 -4.566 1.00 91.69 190 TYR A C 1
ATOM 1525 O O . TYR A 1 190 ? 15.319 -9.850 -5.384 1.00 91.69 190 TYR A O 1
ATOM 1533 N N . SER A 1 191 ? 15.776 -10.494 -3.273 1.00 90.00 191 SER A N 1
ATOM 1534 C CA . SER A 1 191 ? 14.499 -10.072 -2.713 1.00 90.00 191 SER A CA 1
ATOM 1535 C C . SER A 1 191 ? 14.176 -8.610 -3.036 1.00 90.00 191 SER A C 1
ATOM 1537 O O . SER A 1 191 ? 15.045 -7.729 -2.985 1.00 90.00 191 SER A O 1
ATOM 1539 N N . VAL A 1 192 ? 12.901 -8.354 -3.335 1.00 93.44 192 VAL A N 1
ATOM 1540 C CA . VAL A 1 192 ? 12.348 -6.998 -3.444 1.00 93.44 192 VAL A CA 1
ATOM 1541 C C . VAL A 1 192 ? 11.893 -6.423 -2.103 1.00 93.44 192 VAL A C 1
ATOM 1543 O O . VAL A 1 192 ? 11.481 -5.268 -2.030 1.00 93.44 192 VAL A O 1
ATOM 1546 N N . MET A 1 193 ? 11.987 -7.189 -1.017 1.00 90.38 193 MET A N 1
ATOM 1547 C CA . MET A 1 193 ? 11.703 -6.683 0.323 1.00 90.38 193 MET A CA 1
ATOM 1548 C C . MET A 1 193 ? 12.727 -5.626 0.732 1.00 90.38 193 MET A C 1
ATOM 1550 O O . MET A 1 193 ? 13.924 -5.773 0.497 1.00 90.38 193 MET A O 1
ATOM 1554 N N . GLY A 1 194 ? 12.256 -4.557 1.372 1.00 90.00 194 GLY A N 1
ATOM 1555 C CA . GLY A 1 194 ? 13.100 -3.440 1.786 1.00 90.00 194 GLY A CA 1
ATOM 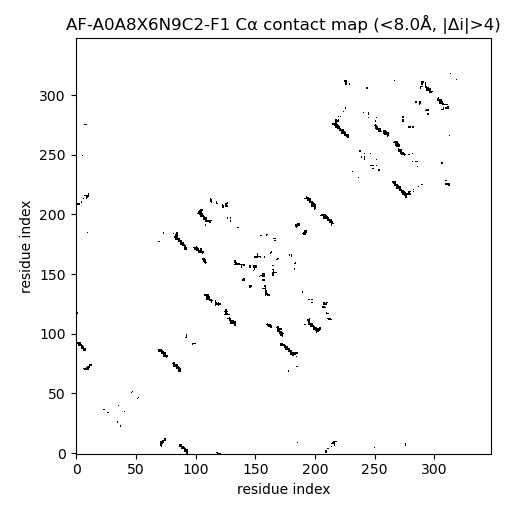1556 C C . GLY A 1 194 ? 13.522 -2.520 0.640 1.00 90.00 194 GLY A C 1
ATOM 1557 O O . GLY A 1 194 ? 14.376 -1.666 0.857 1.00 90.00 194 GLY A O 1
ATOM 1558 N N . ARG A 1 195 ? 12.930 -2.675 -0.546 1.00 95.12 195 ARG A N 1
ATOM 1559 C CA . ARG A 1 195 ? 13.093 -1.798 -1.713 1.00 95.12 195 ARG A CA 1
ATOM 1560 C C . ARG A 1 195 ? 11.929 -0.819 -1.826 1.00 95.12 195 ARG A C 1
ATOM 1562 O O . ARG A 1 195 ? 11.100 -0.743 -0.919 1.00 95.12 195 ARG A O 1
ATOM 1569 N N . SER A 1 196 ? 11.831 -0.094 -2.936 1.00 95.38 196 SER A N 1
ATOM 1570 C CA . SER A 1 196 ? 10.655 0.723 -3.239 1.00 95.38 196 SER A CA 1
ATOM 1571 C C . SER A 1 196 ? 9.998 0.324 -4.550 1.00 95.38 196 SER A C 1
ATOM 1573 O O . SER A 1 196 ? 10.626 -0.244 -5.438 1.00 95.38 196 SER A O 1
ATOM 1575 N N . ILE A 1 197 ? 8.715 0.633 -4.666 1.00 95.69 197 ILE A N 1
ATOM 1576 C CA . ILE A 1 197 ? 8.011 0.682 -5.938 1.00 95.69 197 ILE A CA 1
ATOM 1577 C C . ILE A 1 197 ? 7.920 2.138 -6.383 1.00 95.69 197 ILE A C 1
ATOM 1579 O O . ILE A 1 197 ? 7.727 3.033 -5.555 1.00 95.69 197 ILE A O 1
ATOM 1583 N N . VAL A 1 198 ? 8.006 2.374 -7.684 1.00 95.50 198 VAL A N 1
ATOM 1584 C CA . VAL A 1 198 ? 7.766 3.674 -8.307 1.00 95.50 198 VAL A CA 1
ATOM 1585 C C . VAL A 1 198 ? 6.673 3.496 -9.345 1.00 95.50 198 VAL A C 1
ATOM 1587 O O . VAL A 1 198 ? 6.725 2.562 -10.138 1.00 95.50 198 VAL A O 1
ATOM 1590 N N . ILE A 1 199 ? 5.697 4.396 -9.322 1.00 95.00 199 ILE A N 1
ATOM 1591 C CA . ILE A 1 199 ? 4.615 4.507 -10.296 1.00 95.00 199 ILE A CA 1
ATOM 1592 C C . ILE A 1 199 ? 4.836 5.807 -11.062 1.00 95.00 199 ILE A C 1
ATOM 1594 O O . ILE A 1 199 ? 5.086 6.858 -10.463 1.00 95.00 199 ILE A O 1
ATOM 1598 N N . PHE A 1 200 ? 4.743 5.730 -12.377 1.00 94.44 200 PHE A N 1
ATOM 1599 C CA . PHE A 1 200 ? 4.952 6.827 -13.307 1.00 94.44 200 PHE A CA 1
ATOM 1600 C C . PHE A 1 200 ? 3.642 7.538 -13.648 1.00 94.44 200 PHE A C 1
ATOM 1602 O O . PHE A 1 200 ? 2.543 7.086 -13.313 1.00 94.44 200 PHE A O 1
ATOM 1609 N N . GLN A 1 201 ? 3.762 8.707 -14.266 1.00 93.44 201 GLN A N 1
ATOM 1610 C CA . GLN A 1 201 ? 2.626 9.470 -14.763 1.00 93.44 201 GLN A CA 1
ATOM 1611 C C . GLN A 1 201 ? 1.852 8.679 -15.832 1.00 93.44 201 GLN A C 1
ATOM 1613 O O . GLN A 1 201 ? 2.324 7.682 -16.377 1.00 93.44 201 GLN A O 1
ATOM 1618 N N . LYS A 1 202 ? 0.608 9.100 -16.075 1.00 94.31 202 LYS A N 1
ATOM 1619 C CA . LYS A 1 202 ? -0.299 8.432 -17.019 1.00 94.31 202 LYS A CA 1
ATOM 1620 C C . LYS A 1 202 ? 0.272 8.423 -18.440 1.00 94.31 202 LYS A C 1
ATOM 1622 O O . LYS A 1 202 ? 1.104 9.262 -18.776 1.00 94.31 202 LYS A O 1
ATOM 1627 N N . GLU A 1 203 ? -0.249 7.533 -19.281 1.00 93.75 203 GLU A N 1
ATOM 1628 C CA . GLU A 1 203 ? 0.047 7.503 -20.724 1.00 93.75 203 GLU A CA 1
ATOM 1629 C C . GLU A 1 203 ? 1.554 7.338 -21.046 1.00 93.75 203 GLU A C 1
ATOM 1631 O O . GLU A 1 203 ? 2.053 7.918 -22.006 1.00 93.75 203 GLU A O 1
ATOM 1636 N N . GLY A 1 204 ? 2.296 6.563 -20.241 1.00 88.75 204 GLY A N 1
ATOM 1637 C CA . GLY A 1 204 ? 3.719 6.263 -20.484 1.00 88.75 204 GLY A CA 1
ATOM 1638 C C . GLY A 1 204 ? 4.673 7.438 -20.235 1.00 88.75 204 GLY A C 1
ATOM 1639 O O . GLY A 1 204 ? 5.816 7.442 -20.695 1.00 88.75 204 GLY A O 1
ATOM 1640 N N . GLN A 1 205 ? 4.221 8.475 -19.530 1.00 90.81 205 GLN A N 1
ATOM 1641 C CA . GLN A 1 205 ? 5.070 9.612 -19.191 1.00 90.81 205 GLN A CA 1
ATOM 1642 C C . GLN A 1 205 ? 6.169 9.215 -18.195 1.00 90.81 205 GLN A C 1
ATOM 1644 O O . GLN A 1 205 ? 5.907 8.611 -17.160 1.00 90.81 205 GLN A O 1
ATOM 1649 N N . ARG A 1 206 ? 7.406 9.661 -18.450 1.00 88.56 206 ARG A N 1
ATOM 1650 C CA . ARG A 1 206 ? 8.596 9.304 -17.649 1.00 88.56 206 ARG A CA 1
ATOM 1651 C C . ARG A 1 206 ? 8.673 9.958 -16.266 1.00 88.56 206 ARG A C 1
ATOM 1653 O O . ARG A 1 206 ? 9.528 9.589 -15.461 1.00 88.56 206 ARG A O 1
ATOM 1660 N N . ASN A 1 207 ? 7.819 10.938 -15.978 1.00 91.44 207 ASN A N 1
ATOM 1661 C CA . ASN A 1 207 ? 7.806 11.598 -14.675 1.00 91.44 207 ASN A CA 1
ATOM 1662 C C . ASN A 1 207 ? 7.257 10.653 -13.601 1.00 91.44 207 ASN A C 1
ATOM 1664 O O . ASN A 1 207 ? 6.273 9.946 -13.815 1.00 91.44 207 ASN A O 1
ATOM 1668 N N . LYS A 1 208 ? 7.876 10.664 -12.419 1.00 92.31 208 LYS A N 1
ATOM 1669 C CA . LYS A 1 208 ? 7.464 9.818 -11.294 1.00 92.31 208 LYS A CA 1
ATOM 1670 C C . LYS A 1 208 ? 6.210 10.406 -10.644 1.00 92.31 208 LYS A C 1
ATOM 1672 O O . LYS A 1 208 ? 6.223 11.524 -10.132 1.00 92.31 208 LYS A O 1
ATOM 1677 N N . LEU A 1 209 ? 5.123 9.639 -10.629 1.00 91.56 209 LEU A N 1
ATOM 1678 C CA . LEU A 1 209 ? 3.863 10.031 -10.001 1.00 91.56 209 LEU A CA 1
ATOM 1679 C C . LEU A 1 209 ? 3.891 9.786 -8.490 1.00 91.56 209 LEU A C 1
ATOM 1681 O O . LEU A 1 209 ? 3.462 10.650 -7.728 1.00 91.56 209 LEU A O 1
ATOM 1685 N N . SER A 1 210 ? 4.381 8.631 -8.044 1.00 91.50 210 SER A N 1
ATOM 1686 C CA . SER A 1 210 ? 4.438 8.270 -6.622 1.00 91.50 210 SER A CA 1
ATOM 1687 C C . SER A 1 210 ? 5.372 7.094 -6.374 1.00 91.50 210 SER A C 1
ATOM 1689 O O . SER A 1 210 ? 5.672 6.334 -7.289 1.00 91.50 210 SER A O 1
ATOM 1691 N N . CYS A 1 211 ? 5.769 6.895 -5.123 1.00 92.62 211 CYS A N 1
ATOM 1692 C CA . CYS A 1 211 ? 6.554 5.743 -4.701 1.00 92.62 211 CYS A CA 1
ATOM 1693 C C . CYS A 1 211 ? 6.186 5.320 -3.284 1.00 92.62 211 CYS A C 1
ATOM 1695 O O . CYS A 1 211 ? 5.638 6.107 -2.510 1.00 92.62 211 CYS A O 1
ATOM 1697 N N . ALA A 1 212 ? 6.499 4.071 -2.956 1.00 92.94 212 ALA A N 1
ATOM 1698 C CA . ALA A 1 212 ? 6.284 3.503 -1.634 1.00 92.94 212 ALA A CA 1
ATOM 1699 C C . ALA A 1 212 ? 7.325 2.422 -1.332 1.00 92.94 212 ALA A C 1
ATOM 1701 O O . ALA A 1 212 ? 7.832 1.773 -2.244 1.00 92.94 212 ALA A O 1
ATOM 1702 N N . ASN A 1 213 ? 7.620 2.209 -0.051 1.00 92.69 213 ASN A N 1
ATOM 1703 C CA . ASN A 1 213 ? 8.511 1.137 0.386 1.00 92.69 213 ASN A CA 1
ATOM 1704 C C . ASN A 1 213 ? 7.793 -0.213 0.393 1.00 92.69 213 ASN A C 1
ATOM 1706 O O . ASN A 1 213 ? 6.643 -0.315 0.819 1.00 92.69 213 ASN A O 1
ATOM 1710 N N . ILE A 1 214 ? 8.507 -1.254 -0.022 1.00 91.44 214 ILE A N 1
ATOM 1711 C CA . ILE A 1 214 ? 8.068 -2.642 0.050 1.00 91.44 214 ILE A CA 1
ATOM 1712 C C . ILE A 1 214 ? 8.471 -3.184 1.419 1.00 91.44 214 ILE A C 1
ATOM 1714 O O . ILE A 1 214 ? 9.636 -3.504 1.667 1.00 91.44 214 ILE A O 1
ATOM 1718 N N . LEU A 1 215 ? 7.503 -3.257 2.326 1.00 87.62 215 LEU A N 1
ATOM 1719 C CA . LEU A 1 215 ? 7.704 -3.649 3.721 1.00 87.62 215 LEU A CA 1
ATOM 1720 C C . LEU A 1 215 ? 6.953 -4.953 4.033 1.00 87.62 215 LEU A C 1
ATOM 1722 O O . LEU A 1 215 ? 6.057 -5.324 3.277 1.00 87.62 215 LEU A O 1
ATOM 1726 N N . PRO A 1 216 ? 7.306 -5.680 5.109 1.00 83.75 216 PRO A N 1
ATOM 1727 C CA . PRO A 1 216 ? 6.560 -6.865 5.541 1.00 83.75 216 PRO A CA 1
ATOM 1728 C C . PRO A 1 216 ? 5.125 -6.536 5.975 1.00 83.75 216 PRO A C 1
ATOM 1730 O O . PRO A 1 216 ? 4.899 -5.510 6.621 1.00 83.75 216 PRO A O 1
ATOM 1733 N N . ASP A 1 217 ? 4.176 -7.434 5.684 1.00 82.88 217 ASP A N 1
ATOM 1734 C CA .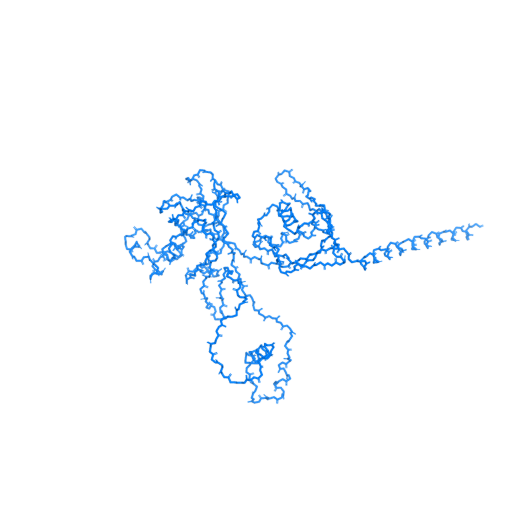 ASP A 1 217 ? 2.819 -7.351 6.241 1.00 82.88 217 ASP A CA 1
ATOM 1735 C C . ASP A 1 217 ? 2.751 -8.166 7.516 1.00 82.88 217 ASP A C 1
ATOM 1737 O O . ASP A 1 217 ? 2.842 -9.399 7.491 1.00 82.88 217 ASP A O 1
ATOM 1741 N N . ILE A 1 218 ? 2.594 -7.488 8.643 1.00 84.31 218 ILE A N 1
ATOM 1742 C CA . ILE A 1 218 ? 2.320 -8.160 9.901 1.00 84.31 218 ILE A CA 1
ATOM 1743 C C . ILE A 1 218 ? 0.813 -8.109 10.097 1.00 84.31 218 ILE A C 1
ATOM 1745 O O . ILE A 1 218 ? 0.239 -7.035 10.223 1.00 84.31 218 ILE A O 1
ATOM 1749 N N . HIS A 1 219 ? 0.180 -9.279 10.150 1.00 87.25 219 HIS A N 1
ATOM 1750 C CA . HIS A 1 219 ? -1.253 -9.394 10.395 1.00 87.25 219 HIS A CA 1
ATOM 1751 C C . HIS A 1 219 ? -1.514 -9.870 11.824 1.00 87.25 219 HIS A C 1
ATOM 1753 O O . HIS A 1 219 ? -1.184 -11.002 12.181 1.00 87.25 219 HIS A O 1
ATOM 1759 N N . LEU A 1 220 ? -2.116 -9.005 12.640 1.00 89.06 220 LEU A N 1
ATOM 1760 C CA . LEU A 1 220 ? -2.526 -9.306 14.011 1.00 89.06 220 LEU A CA 1
ATOM 1761 C C . LEU A 1 220 ? -4.042 -9.200 14.132 1.00 89.06 220 LEU A C 1
ATOM 1763 O O . LEU A 1 220 ? -4.670 -8.342 13.516 1.00 89.06 220 LEU A O 1
ATOM 1767 N N . VAL A 1 221 ? -4.631 -10.053 14.963 1.00 91.81 221 VAL A N 1
ATOM 1768 C CA . VAL A 1 221 ? -6.075 -10.081 15.204 1.00 91.81 221 VAL A CA 1
ATOM 1769 C C . VAL A 1 221 ? -6.327 -9.892 16.692 1.00 91.81 221 VAL A C 1
ATOM 1771 O O . VAL A 1 221 ? -5.711 -10.561 17.524 1.00 91.81 221 VAL A O 1
ATOM 1774 N N . ARG A 1 222 ? -7.236 -8.980 17.044 1.00 93.19 222 ARG A N 1
ATOM 1775 C CA . ARG A 1 222 ? -7.624 -8.726 18.431 1.00 93.19 222 ARG A CA 1
ATOM 1776 C C . ARG A 1 222 ? -9.133 -8.653 18.581 1.00 93.19 222 ARG A C 1
ATOM 1778 O O . ARG A 1 222 ? -9.797 -7.884 17.896 1.00 93.19 222 ARG A O 1
ATOM 1785 N N . LEU A 1 223 ? -9.644 -9.401 19.551 1.00 92.12 223 LEU A N 1
ATOM 1786 C CA . LEU A 1 223 ? -11.011 -9.266 20.031 1.00 92.12 223 LEU A CA 1
ATOM 1787 C C . LEU A 1 223 ? -11.099 -8.096 21.012 1.00 92.12 223 LEU A C 1
ATOM 1789 O O . LEU A 1 223 ? -10.292 -7.988 21.942 1.00 92.12 223 LEU A O 1
ATOM 1793 N N . VAL A 1 224 ? -12.079 -7.231 20.798 1.00 92.44 224 VAL A N 1
ATOM 1794 C CA . VAL A 1 224 ? -12.293 -6.013 21.570 1.00 92.44 224 VAL A CA 1
ATOM 1795 C C . VAL A 1 224 ? -13.753 -5.936 21.983 1.00 92.44 224 VAL A C 1
ATOM 1797 O O . VAL A 1 224 ? -14.646 -6.205 21.182 1.00 92.44 224 VAL A O 1
ATOM 1800 N N . THR A 1 225 ? -13.989 -5.520 23.225 1.00 92.31 225 THR A N 1
ATOM 1801 C CA . THR A 1 225 ? -15.334 -5.331 23.765 1.00 92.31 225 THR A CA 1
ATOM 1802 C C . THR A 1 225 ? -15.505 -3.899 24.257 1.00 92.31 225 THR A C 1
ATOM 1804 O O . THR A 1 225 ? -14.796 -3.453 25.163 1.00 92.31 225 THR A O 1
ATOM 1807 N N . VAL A 1 226 ? -16.459 -3.174 23.677 1.00 93.50 226 VAL A N 1
ATOM 1808 C CA . VAL A 1 226 ? -16.674 -1.741 23.924 1.00 93.50 226 VAL A CA 1
ATOM 1809 C C . VAL A 1 226 ? -18.096 -1.503 24.410 1.00 93.50 226 VAL A C 1
ATOM 1811 O O . VAL A 1 226 ? -19.045 -2.120 23.924 1.00 93.50 226 VAL A O 1
ATOM 1814 N N . LYS A 1 227 ? -18.255 -0.594 25.376 1.00 93.31 227 LYS A N 1
ATOM 1815 C CA . LYS A 1 227 ? -19.574 -0.143 25.829 1.00 93.31 227 LYS A CA 1
ATOM 1816 C C . LYS A 1 227 ? -20.232 0.747 24.767 1.00 93.31 227 LYS A C 1
ATOM 1818 O O . LYS A 1 227 ? -19.603 1.675 24.258 1.00 93.31 227 LYS A O 1
ATOM 1823 N N . LYS A 1 228 ? -21.505 0.491 24.459 1.00 92.94 228 LYS A N 1
ATOM 1824 C CA . LYS A 1 228 ? -22.311 1.306 23.543 1.00 92.94 228 LYS A CA 1
ATOM 1825 C C . LYS A 1 228 ? -22.796 2.561 24.275 1.00 92.94 228 LYS A C 1
ATOM 1827 O O . LYS A 1 228 ? -23.478 2.481 25.294 1.00 92.94 228 LYS A O 1
ATOM 1832 N N . ASN A 1 229 ? -22.442 3.726 23.742 1.00 89.69 229 ASN A N 1
ATOM 1833 C CA . ASN A 1 229 ? -22.989 5.021 24.158 1.00 89.69 229 ASN A CA 1
ATOM 1834 C C . ASN A 1 229 ? -24.170 5.403 23.236 1.00 89.69 229 ASN A C 1
ATOM 1836 O O . ASN A 1 229 ? -24.296 4.825 22.152 1.00 89.69 229 ASN A O 1
ATOM 1840 N N . PRO A 1 230 ? -25.026 6.377 23.601 1.00 90.00 230 PRO A N 1
ATOM 1841 C CA . PRO A 1 230 ? -26.077 6.859 22.704 1.00 90.00 230 PRO A CA 1
ATOM 1842 C C . PRO A 1 230 ? -25.508 7.290 21.341 1.00 90.00 230 PRO A C 1
ATOM 1844 O O . PRO A 1 230 ? -24.541 8.049 21.277 1.00 90.00 230 PRO A O 1
ATOM 1847 N N . GLY A 1 231 ? -26.076 6.771 20.248 1.00 88.75 231 GLY A N 1
ATOM 1848 C CA . GLY A 1 231 ? -25.587 7.022 18.884 1.00 88.75 231 GLY A CA 1
ATOM 1849 C C . GLY A 1 231 ? -24.312 6.258 18.496 1.00 88.75 231 GLY A C 1
ATOM 1850 O O . GLY A 1 231 ? -23.655 6.625 17.518 1.00 88.75 231 GLY A O 1
ATOM 1851 N N . PHE A 1 232 ? -23.934 5.221 19.252 1.00 93.00 232 PHE A N 1
ATOM 1852 C CA . PHE A 1 232 ? -22.825 4.337 18.899 1.00 93.00 232 PHE A CA 1
ATOM 1853 C C . PHE A 1 232 ? -23.103 3.608 17.580 1.00 93.00 232 PHE A C 1
ATOM 1855 O O . PHE A 1 232 ? -24.106 2.912 17.438 1.00 93.00 232 PHE A O 1
ATOM 1862 N N . THR A 1 233 ? -22.155 3.697 16.650 1.00 93.25 233 THR A N 1
ATOM 1863 C CA . THR A 1 233 ? -22.074 2.820 15.481 1.00 93.25 233 THR A CA 1
ATOM 1864 C C . THR A 1 233 ? -20.644 2.323 15.341 1.00 93.25 233 THR A C 1
ATOM 1866 O O . THR A 1 233 ? -19.693 3.057 15.627 1.00 93.25 233 THR A O 1
ATOM 1869 N N . VAL A 1 234 ? -20.475 1.083 14.876 1.00 92.12 234 VAL A N 1
ATOM 1870 C CA . VAL A 1 234 ? -19.140 0.501 14.669 1.00 92.12 234 VAL A CA 1
ATOM 1871 C C . VAL A 1 234 ? -18.330 1.347 13.689 1.00 92.12 234 VAL A C 1
ATOM 1873 O O . VAL A 1 234 ? -17.158 1.608 13.936 1.00 92.12 234 VAL A O 1
ATOM 1876 N N . SER A 1 235 ? -18.959 1.863 12.631 1.00 92.06 235 SER A N 1
ATOM 1877 C CA . SER A 1 235 ? -18.302 2.743 11.662 1.00 92.06 235 SER A CA 1
ATOM 1878 C C . SER A 1 235 ? -17.759 4.021 12.305 1.00 92.06 235 SER A C 1
ATOM 1880 O O . SER A 1 235 ? -16.598 4.357 12.092 1.00 92.06 235 SER A O 1
ATOM 1882 N N . ARG A 1 236 ? -18.554 4.709 13.141 1.00 93.62 236 ARG A N 1
ATOM 1883 C CA . ARG A 1 236 ? -18.114 5.935 13.830 1.00 93.62 236 ARG A CA 1
ATOM 1884 C C . ARG A 1 236 ? -17.026 5.651 14.861 1.00 93.62 236 ARG A C 1
ATOM 1886 O O . ARG A 1 236 ? -16.098 6.444 15.002 1.00 93.62 236 ARG A O 1
ATOM 1893 N N . PHE A 1 237 ? -17.135 4.528 15.566 1.00 94.56 237 PHE A N 1
ATOM 1894 C CA . PHE A 1 237 ? -16.105 4.057 16.485 1.00 94.56 237 PHE A CA 1
ATOM 1895 C C . PHE A 1 237 ? -14.782 3.823 15.754 1.00 94.56 237 PHE A C 1
ATOM 1897 O O . PHE A 1 237 ? -13.767 4.405 16.126 1.00 94.56 237 PHE A O 1
ATOM 1904 N N . MET A 1 238 ? -14.800 3.044 14.676 1.00 95.25 238 MET A N 1
ATOM 1905 C CA . MET A 1 238 ? -13.596 2.698 13.925 1.00 95.25 238 MET A CA 1
ATOM 1906 C C . MET A 1 238 ? -12.969 3.911 13.238 1.00 95.25 238 MET A C 1
ATOM 1908 O O . MET A 1 238 ? -11.750 4.052 13.278 1.00 95.25 238 MET A O 1
ATOM 1912 N N . GLU A 1 239 ? -13.774 4.820 12.685 1.00 93.44 239 GLU A N 1
ATOM 1913 C CA . GLU A 1 239 ? -13.280 6.081 12.120 1.00 93.44 239 GLU A CA 1
ATOM 1914 C C . GLU A 1 239 ? -12.583 6.938 13.183 1.00 93.44 239 GLU A C 1
ATOM 1916 O O . GLU A 1 239 ? -11.449 7.373 12.989 1.00 93.44 239 GLU A O 1
ATOM 1921 N N . HIS A 1 240 ? -13.210 7.100 14.354 1.00 93.94 240 HIS A N 1
ATOM 1922 C CA . HIS A 1 240 ? -12.613 7.853 15.455 1.00 93.94 240 HIS A CA 1
ATOM 1923 C C . HIS A 1 240 ? -11.297 7.225 15.926 1.00 93.94 240 HIS A C 1
ATOM 1925 O O . HIS A 1 240 ? -10.298 7.923 16.076 1.00 93.94 240 HIS A O 1
ATOM 1931 N N . MET A 1 241 ? -11.264 5.905 16.121 1.00 94.81 241 MET A N 1
ATOM 1932 C CA . MET A 1 241 ? -10.051 5.211 16.558 1.00 94.81 241 MET A CA 1
ATOM 1933 C C . MET A 1 241 ? -8.921 5.339 15.529 1.00 94.81 241 MET A C 1
ATOM 1935 O O . MET A 1 241 ? -7.779 5.588 15.909 1.00 94.81 241 MET A O 1
ATOM 1939 N N . ARG A 1 242 ? -9.219 5.232 14.227 1.00 94.44 242 ARG A N 1
ATOM 1940 C CA . ARG A 1 242 ? -8.219 5.435 13.165 1.00 94.44 242 ARG A CA 1
ATOM 1941 C C . ARG A 1 242 ? -7.683 6.862 13.148 1.00 94.44 242 ARG A C 1
ATOM 1943 O O . ARG A 1 242 ? -6.476 7.047 13.007 1.00 94.44 242 ARG A O 1
ATOM 1950 N N . GLN A 1 243 ? -8.558 7.845 13.346 1.00 92.31 243 GLN A N 1
ATOM 1951 C CA . GLN A 1 243 ? -8.183 9.253 13.430 1.00 92.31 243 GLN A CA 1
ATOM 1952 C C . GLN A 1 243 ? -7.252 9.519 14.623 1.00 92.31 243 GLN A C 1
ATOM 1954 O O . GLN A 1 243 ? -6.232 10.184 14.460 1.00 92.31 243 GLN A O 1
ATOM 1959 N N . GLN A 1 244 ? -7.546 8.952 15.800 1.00 92.19 244 GLN A N 1
ATOM 1960 C CA . GLN A 1 244 ? -6.679 9.075 16.981 1.00 92.19 244 GLN A CA 1
ATOM 1961 C C . GLN A 1 244 ? -5.319 8.393 16.782 1.00 92.19 244 GLN A C 1
ATOM 1963 O O . GLN A 1 244 ? -4.281 8.887 17.227 1.00 92.19 244 GLN A O 1
ATOM 1968 N N . LEU A 1 245 ? -5.298 7.258 16.085 1.00 91.44 245 LEU A N 1
ATOM 1969 C CA . LEU A 1 245 ? -4.063 6.536 15.794 1.00 91.44 245 LEU A CA 1
ATOM 1970 C C . LEU A 1 245 ? -3.273 7.113 14.611 1.00 91.44 245 LEU A C 1
ATOM 1972 O O . LEU A 1 245 ? -2.150 6.655 14.399 1.00 91.44 245 LEU A O 1
ATOM 1976 N N . ASP A 1 246 ? -3.803 8.120 13.910 1.00 90.31 246 ASP A N 1
ATOM 1977 C CA . ASP A 1 246 ? -3.261 8.660 12.654 1.00 90.31 246 ASP A CA 1
ATOM 1978 C C . ASP A 1 246 ? -2.920 7.542 11.655 1.00 90.31 246 ASP A C 1
ATOM 1980 O O . ASP A 1 246 ? -1.803 7.406 11.156 1.00 90.31 246 ASP A O 1
ATOM 1984 N N . THR A 1 247 ? -3.891 6.657 11.429 1.00 89.81 247 THR A N 1
ATOM 1985 C CA . THR A 1 247 ? -3.729 5.479 10.572 1.00 89.81 247 THR A CA 1
ATOM 1986 C C . THR A 1 247 ? -4.784 5.435 9.471 1.00 89.81 247 THR A C 1
ATOM 1988 O O . THR A 1 247 ? -5.680 6.277 9.394 1.00 89.81 247 THR A O 1
ATOM 1991 N N . LYS A 1 248 ? -4.644 4.471 8.563 1.00 85.62 248 LYS A N 1
ATOM 1992 C CA . LYS A 1 248 ? -5.499 4.312 7.383 1.00 85.62 248 LYS A CA 1
ATOM 1993 C C . LYS A 1 248 ? -6.543 3.219 7.597 1.00 85.62 248 LYS A C 1
ATOM 1995 O O . LYS A 1 248 ? -6.359 2.310 8.408 1.00 85.62 248 LYS A O 1
ATOM 2000 N N . ASP A 1 249 ? -7.635 3.311 6.846 1.00 85.44 249 ASP A N 1
ATOM 2001 C CA . ASP A 1 249 ? -8.761 2.371 6.865 1.00 85.44 249 ASP A CA 1
ATOM 2002 C C . ASP A 1 249 ? -8.340 0.930 6.562 1.00 85.44 249 ASP A C 1
ATOM 2004 O O . ASP A 1 249 ? -8.851 0.008 7.191 1.00 85.44 249 ASP A O 1
ATOM 2008 N N . TRP A 1 250 ? -7.356 0.734 5.685 1.00 83.62 250 TRP A N 1
ATOM 2009 C CA . TRP A 1 250 ? -6.820 -0.588 5.348 1.00 83.62 250 TRP A CA 1
ATOM 2010 C C . TRP A 1 250 ? -5.802 -1.160 6.354 1.00 83.62 250 TRP A C 1
ATOM 2012 O O . TRP A 1 250 ? -5.502 -2.347 6.273 1.00 83.62 250 TRP A O 1
ATOM 2022 N N . LEU A 1 251 ? -5.259 -0.360 7.285 1.00 89.44 251 LEU A N 1
ATOM 2023 C CA . LEU A 1 251 ? -4.292 -0.833 8.296 1.00 89.44 251 LEU A CA 1
ATOM 2024 C C . LEU A 1 251 ? -4.970 -1.326 9.577 1.00 89.44 251 LEU A C 1
ATOM 2026 O O . LEU A 1 251 ? -4.417 -2.171 10.274 1.00 89.44 251 LEU A O 1
ATOM 2030 N N . VAL A 1 252 ? -6.155 -0.798 9.896 1.00 93.75 252 VAL A N 1
ATOM 2031 C CA . VAL A 1 252 ? -6.951 -1.202 11.062 1.00 93.75 252 VAL A CA 1
ATOM 2032 C C . VAL A 1 252 ? -8.380 -1.460 10.606 1.00 93.75 252 VAL A C 1
ATOM 2034 O O . VAL A 1 252 ? -9.161 -0.526 10.419 1.00 93.75 252 VAL A O 1
ATOM 2037 N N . VAL A 1 253 ? -8.732 -2.727 10.420 1.00 91.44 253 VAL A N 1
ATOM 2038 C CA . VAL A 1 253 ? -9.982 -3.160 9.779 1.00 91.44 253 VAL A CA 1
ATOM 2039 C C . VAL A 1 253 ? -10.848 -3.901 10.792 1.00 91.44 253 VAL A C 1
ATOM 2041 O O . VAL A 1 253 ? -10.357 -4.798 11.473 1.00 91.44 253 VAL A O 1
ATOM 2044 N N . GLN A 1 254 ? -12.133 -3.553 10.896 1.00 93.50 254 GLN A N 1
ATOM 2045 C CA . GLN A 1 254 ? -13.075 -4.373 11.657 1.00 93.50 254 GLN A CA 1
ATOM 2046 C C . GLN A 1 254 ? -13.577 -5.548 10.811 1.00 93.50 254 GLN A C 1
ATOM 2048 O O . GLN A 1 254 ? -13.910 -5.367 9.639 1.00 93.50 254 GLN A O 1
ATOM 2053 N N . ASP A 1 255 ? -13.689 -6.727 11.414 1.00 90.88 255 ASP A N 1
ATOM 2054 C CA . ASP A 1 255 ? -14.433 -7.832 10.821 1.00 90.88 255 ASP A CA 1
ATOM 2055 C C . ASP A 1 255 ? -15.928 -7.619 11.080 1.00 90.88 255 ASP A C 1
ATOM 2057 O O . ASP A 1 255 ? -16.428 -7.784 12.195 1.00 90.88 255 ASP A O 1
ATOM 2061 N N . THR A 1 256 ? -16.642 -7.221 10.030 1.00 84.62 256 THR A N 1
ATOM 2062 C CA . THR A 1 256 ? -18.086 -6.950 10.085 1.00 84.62 256 THR A CA 1
ATOM 2063 C C . THR A 1 256 ? -18.920 -8.171 10.478 1.00 84.62 256 THR A C 1
ATOM 2065 O O . THR A 1 256 ? -19.966 -7.998 11.097 1.00 84.62 256 THR A O 1
ATOM 2068 N N . GLN A 1 257 ? -18.454 -9.393 10.196 1.00 86.62 257 GLN A N 1
ATOM 2069 C CA . GLN A 1 257 ? -19.167 -10.6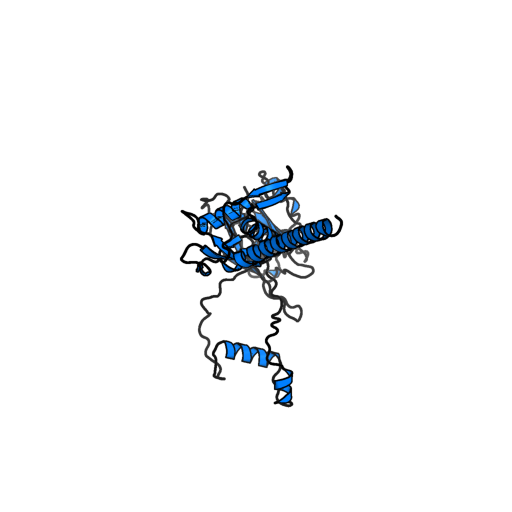28 10.540 1.00 86.62 257 GLN A CA 1
ATOM 2070 C C . GLN A 1 257 ? -18.956 -11.037 12.003 1.00 86.62 257 GLN A C 1
ATOM 2072 O O . GLN A 1 257 ? -19.775 -11.745 12.586 1.00 86.62 257 GLN A O 1
ATOM 2077 N N . SER A 1 258 ? -17.880 -10.557 12.628 1.00 84.19 258 SER A N 1
ATOM 2078 C CA . SER A 1 258 ? -17.571 -10.832 14.036 1.00 84.19 258 SER A CA 1
ATOM 2079 C C . SER A 1 258 ? -18.407 -10.033 15.041 1.00 84.19 258 SER A C 1
ATOM 2081 O O . SER A 1 258 ? -18.266 -10.237 16.248 1.00 84.19 258 SER A O 1
ATOM 2083 N N . GLN A 1 259 ? -19.251 -9.109 14.570 1.00 89.31 259 GLN A N 1
ATOM 2084 C CA . GLN A 1 259 ? -20.017 -8.226 15.438 1.00 89.31 259 GLN A CA 1
ATOM 2085 C C . GLN A 1 259 ? -21.033 -9.011 16.269 1.00 89.31 259 GLN A C 1
ATOM 2087 O O . GLN A 1 259 ? -21.941 -9.645 15.737 1.00 89.31 259 GLN A O 1
ATOM 2092 N N . ARG A 1 260 ? -20.909 -8.915 17.595 1.00 89.25 260 ARG A N 1
ATOM 2093 C CA . ARG A 1 260 ? -21.847 -9.520 18.546 1.00 89.25 260 ARG A CA 1
ATOM 2094 C C . ARG A 1 260 ? -22.245 -8.514 19.607 1.00 89.25 260 ARG A C 1
ATOM 2096 O O . ARG A 1 260 ? -21.389 -7.858 20.197 1.00 89.25 260 ARG A O 1
ATOM 2103 N N . GLU A 1 261 ? -23.540 -8.398 19.863 1.00 89.69 261 GLU A N 1
ATOM 2104 C CA . GLU A 1 261 ? -24.032 -7.639 21.009 1.00 89.69 261 GLU A CA 1
ATOM 2105 C C . GLU A 1 261 ? -24.040 -8.524 22.255 1.00 89.69 261 GLU A C 1
ATOM 2107 O O . GLU A 1 261 ? -24.408 -9.695 22.193 1.00 89.69 261 GLU A O 1
ATOM 2112 N N . ILE A 1 262 ? -23.605 -7.967 23.382 1.00 87.69 262 ILE A N 1
ATOM 2113 C CA . ILE A 1 262 ? -23.555 -8.657 24.675 1.00 87.69 262 ILE A CA 1
ATOM 2114 C C . ILE A 1 262 ? -24.124 -7.751 25.771 1.00 87.69 262 ILE A C 1
ATOM 2116 O O . ILE A 1 262 ? -24.226 -6.536 25.577 1.00 87.69 262 ILE A O 1
ATOM 2120 N N . LEU A 1 263 ? -24.438 -8.339 26.933 1.00 85.19 263 LEU A N 1
ATOM 2121 C CA . LEU A 1 263 ? -25.041 -7.644 28.080 1.00 85.19 263 LEU A CA 1
ATOM 2122 C C . LEU A 1 263 ? -26.295 -6.862 27.658 1.00 85.19 263 LEU A C 1
ATOM 2124 O O . LEU A 1 263 ? -26.336 -5.638 27.769 1.00 85.19 263 LEU A O 1
ATOM 2128 N N . ASP A 1 264 ? -27.268 -7.570 27.080 1.00 84.12 264 ASP A N 1
ATOM 2129 C CA . ASP A 1 264 ? -28.555 -7.016 26.635 1.00 84.12 264 ASP A CA 1
ATOM 2130 C C . ASP A 1 264 ? -28.418 -5.787 25.719 1.00 84.12 264 ASP A C 1
ATOM 2132 O O . ASP A 1 264 ? -29.130 -4.792 25.839 1.00 84.12 264 ASP A O 1
ATOM 2136 N N . GLY A 1 265 ? -27.439 -5.828 24.810 1.00 84.94 265 GLY A N 1
ATOM 2137 C CA . GLY A 1 265 ? -27.215 -4.769 23.826 1.00 84.94 265 GLY A CA 1
ATOM 2138 C C . GLY A 1 265 ? -26.491 -3.533 24.362 1.00 84.94 265 GLY A C 1
ATOM 2139 O O . GLY A 1 265 ? -26.317 -2.565 23.615 1.00 84.94 265 GLY A O 1
ATOM 2140 N N . GLN A 1 266 ? -26.024 -3.547 25.616 1.00 89.38 266 GLN A N 1
ATOM 2141 C CA . GLN A 1 266 ? -25.234 -2.454 26.197 1.00 89.38 266 GLN A CA 1
ATOM 2142 C C . GLN A 1 266 ? -23.788 -2.433 25.703 1.00 89.38 266 GLN A C 1
ATOM 2144 O O . GLN A 1 266 ? -23.119 -1.399 25.778 1.00 89.38 266 GLN A O 1
ATOM 2149 N N . CYS A 1 267 ? -23.284 -3.560 25.209 1.00 92.44 267 CYS A N 1
ATOM 2150 C CA . CYS A 1 267 ? -21.917 -3.685 24.739 1.00 92.44 267 CYS A CA 1
ATOM 2151 C C . CYS A 1 267 ? -21.849 -4.383 23.389 1.00 92.44 267 CYS A C 1
ATOM 2153 O O . CYS A 1 267 ? -22.708 -5.187 23.031 1.00 92.44 267 CYS A O 1
ATOM 2155 N N . VAL A 1 268 ? -20.788 -4.075 22.651 1.00 93.00 268 VAL A N 1
ATOM 2156 C CA . VAL A 1 268 ? -20.469 -4.728 21.388 1.00 93.00 268 VAL A CA 1
ATOM 2157 C C . VAL A 1 268 ? -19.102 -5.386 21.486 1.00 93.00 268 VAL A C 1
ATOM 2159 O O . VAL A 1 268 ? -18.145 -4.802 22.001 1.00 93.00 268 VAL A O 1
ATOM 2162 N N . GLN A 1 269 ? -19.024 -6.608 20.988 1.00 92.94 269 GLN A N 1
ATOM 2163 C CA . GLN A 1 269 ? -17.800 -7.355 20.787 1.00 92.94 269 GLN A CA 1
ATOM 2164 C C . GLN A 1 269 ? -17.478 -7.386 19.291 1.00 92.94 269 GLN A C 1
ATOM 2166 O O . GLN A 1 269 ? -18.357 -7.643 18.469 1.00 92.94 269 GLN A O 1
ATOM 2171 N N . LEU A 1 270 ? -16.226 -7.079 18.952 1.00 92.81 270 LEU A N 1
ATOM 2172 C CA . LEU A 1 270 ? -15.732 -6.937 17.584 1.00 92.81 270 LEU A CA 1
ATOM 2173 C C . LEU A 1 270 ? -14.335 -7.546 17.464 1.00 92.81 270 LEU A C 1
ATOM 2175 O O . LEU A 1 270 ? -13.488 -7.351 18.340 1.00 92.81 270 LEU A O 1
ATOM 2179 N N . THR A 1 271 ? -14.066 -8.211 16.349 1.00 94.06 271 THR A N 1
ATOM 2180 C CA . THR A 1 271 ? -12.719 -8.607 15.943 1.00 94.06 271 THR A CA 1
ATOM 2181 C C . THR A 1 271 ? -12.107 -7.516 15.072 1.00 94.06 271 THR A C 1
ATOM 2183 O O . THR A 1 271 ? -12.719 -7.022 14.124 1.00 94.06 271 THR A O 1
ATOM 2186 N N . ILE A 1 272 ? -10.880 -7.124 15.404 1.00 94.81 272 ILE A N 1
ATOM 2187 C CA . ILE A 1 272 ? -10.137 -6.067 14.721 1.00 94.81 272 ILE A CA 1
ATOM 2188 C C . ILE A 1 272 ? -8.827 -6.640 14.199 1.00 94.81 272 ILE A C 1
ATOM 2190 O O . ILE A 1 272 ? -8.085 -7.301 14.926 1.00 94.81 272 ILE A O 1
ATOM 2194 N N . HIS A 1 273 ? -8.560 -6.371 12.930 1.00 93.81 273 HIS A N 1
ATOM 2195 C CA . HIS A 1 273 ? -7.378 -6.791 12.203 1.00 93.81 273 HIS A CA 1
ATOM 2196 C C . HIS A 1 273 ? -6.431 -5.599 12.069 1.00 93.81 273 HIS A C 1
ATOM 2198 O O . HIS A 1 273 ? -6.846 -4.517 11.653 1.00 93.81 273 HIS A O 1
ATOM 2204 N N . PHE A 1 274 ? -5.164 -5.812 12.402 1.00 93.31 274 PHE A N 1
ATOM 2205 C CA . PHE A 1 274 ? -4.081 -4.846 12.261 1.00 93.31 274 PHE A CA 1
ATOM 2206 C C . PHE A 1 274 ? -3.111 -5.372 11.209 1.00 93.31 274 PHE A C 1
ATOM 2208 O O . PHE A 1 274 ? -2.670 -6.515 11.324 1.00 93.31 274 PHE A O 1
ATOM 2215 N N . TYR A 1 275 ? -2.805 -4.550 10.210 1.00 88.31 275 TYR A N 1
ATOM 2216 C CA . TYR A 1 275 ? -1.933 -4.880 9.082 1.00 88.31 275 TYR A CA 1
ATOM 2217 C C . TYR A 1 275 ? -0.727 -3.936 9.016 1.00 88.31 275 TYR A C 1
ATOM 2219 O O . TYR A 1 275 ? -0.722 -2.855 9.615 1.00 88.31 275 TYR A O 1
ATOM 2227 N N . GLY A 1 276 ? 0.274 -4.325 8.233 1.00 87.38 276 GLY A N 1
ATOM 2228 C CA . GLY A 1 276 ? 1.455 -3.533 7.918 1.00 87.38 276 GLY A CA 1
ATOM 2229 C C . GLY A 1 276 ? 2.605 -3.666 8.923 1.00 87.38 276 GLY A C 1
ATOM 2230 O O . GLY A 1 276 ? 2.503 -4.369 9.929 1.00 87.38 276 GLY A O 1
ATOM 2231 N N . PRO A 1 277 ? 3.726 -2.970 8.672 1.00 86.81 277 PRO A N 1
ATOM 2232 C CA . PRO A 1 277 ? 4.939 -3.070 9.492 1.00 86.81 277 PRO A CA 1
ATOM 2233 C C . PRO A 1 277 ? 4.732 -2.576 10.934 1.00 86.81 277 PRO A C 1
ATOM 2235 O O . PRO A 1 277 ? 5.372 -3.066 11.861 1.00 86.81 277 PRO A O 1
ATOM 2238 N N . ASP A 1 278 ? 3.789 -1.653 11.131 1.00 90.69 278 ASP A N 1
ATOM 2239 C CA . ASP A 1 278 ? 3.463 -1.040 12.421 1.00 90.69 278 ASP A CA 1
ATOM 2240 C C . ASP A 1 278 ? 2.342 -1.770 13.186 1.00 90.69 278 ASP A C 1
ATOM 2242 O O . ASP A 1 278 ? 1.866 -1.264 14.207 1.00 90.69 278 ASP A O 1
ATOM 2246 N N . ALA A 1 279 ? 1.891 -2.945 12.728 1.00 90.50 279 ALA A N 1
ATOM 2247 C CA . ALA A 1 279 ? 0.718 -3.622 13.288 1.00 90.50 279 ALA A CA 1
ATOM 2248 C C . ALA A 1 279 ? 0.806 -3.837 14.809 1.00 90.50 279 ALA A C 1
ATOM 2250 O O . ALA A 1 279 ? -0.175 -3.609 15.516 1.00 90.50 279 ALA A O 1
ATOM 2251 N N . HIS A 1 280 ? 1.982 -4.205 15.333 1.00 94.12 280 HIS A N 1
ATOM 2252 C CA . HIS A 1 280 ? 2.199 -4.360 16.778 1.00 94.12 280 HIS A CA 1
ATOM 2253 C C . HIS A 1 280 ? 1.964 -3.055 17.545 1.00 94.12 280 HIS A C 1
ATOM 2255 O O . HIS A 1 280 ? 1.254 -3.047 18.552 1.00 94.12 280 HIS A O 1
ATOM 2261 N N . ARG A 1 281 ? 2.526 -1.943 17.055 1.00 93.81 281 ARG A N 1
ATOM 2262 C CA . ARG A 1 281 ? 2.352 -0.618 17.661 1.00 93.81 281 ARG A CA 1
ATOM 2263 C C . ARG A 1 281 ? 0.879 -0.218 17.641 1.00 93.81 281 ARG A C 1
ATOM 2265 O O . ARG A 1 281 ? 0.332 0.131 18.684 1.00 93.81 281 ARG A O 1
ATOM 2272 N N . LEU A 1 282 ? 0.225 -0.336 16.483 1.00 94.81 282 LEU A N 1
ATOM 2273 C CA . LEU A 1 282 ? -1.194 -0.008 16.323 1.00 94.81 282 LEU A CA 1
ATOM 2274 C C . LEU A 1 282 ? -2.081 -0.844 17.251 1.00 94.81 282 LEU A C 1
ATOM 2276 O O . LEU A 1 282 ? -2.967 -0.293 17.895 1.00 94.81 282 LEU A O 1
ATOM 2280 N N . GLN A 1 283 ? -1.825 -2.148 17.371 1.00 95.44 283 GLN A N 1
ATOM 2281 C CA . GLN A 1 283 ? -2.576 -3.038 18.256 1.00 95.44 283 GLN A CA 1
ATOM 2282 C C . GLN A 1 283 ? -2.455 -2.620 19.732 1.00 95.44 283 GLN A C 1
ATOM 2284 O O . GLN A 1 283 ? -3.459 -2.599 20.455 1.00 95.44 283 GLN A O 1
ATOM 2289 N N . ILE A 1 284 ? -1.241 -2.297 20.190 1.00 93.69 284 ILE A N 1
ATOM 2290 C CA . ILE A 1 284 ? -0.977 -1.877 21.573 1.00 93.69 284 ILE A CA 1
ATOM 2291 C C . ILE A 1 284 ? -1.651 -0.534 21.854 1.00 93.69 284 ILE A C 1
ATOM 2293 O O . ILE A 1 284 ? -2.401 -0.418 22.822 1.00 93.69 284 ILE A O 1
ATOM 2297 N N . GLU A 1 285 ? -1.436 0.465 20.995 1.00 94.75 285 GLU A N 1
ATOM 2298 C CA . GLU A 1 285 ? -2.044 1.789 21.144 1.00 94.75 285 GLU A CA 1
ATOM 2299 C C . GLU A 1 285 ? -3.579 1.701 21.121 1.00 94.75 285 GLU A C 1
ATOM 2301 O O . GLU A 1 285 ? -4.243 2.268 21.985 1.00 94.75 285 GLU A O 1
ATOM 2306 N N . PHE A 1 286 ? -4.158 0.925 20.201 1.00 95.31 286 PHE A N 1
ATOM 2307 C CA . PHE A 1 286 ? -5.604 0.706 20.134 1.00 95.31 286 PHE A CA 1
ATOM 2308 C C . PHE A 1 286 ? -6.148 0.081 21.426 1.00 95.31 286 PHE A C 1
ATOM 2310 O O . PHE A 1 286 ? -7.165 0.522 21.964 1.00 95.31 286 PHE A O 1
ATOM 2317 N N . SER A 1 287 ? -5.453 -0.931 21.951 1.00 93.19 287 SER A N 1
ATOM 2318 C CA . SER A 1 287 ? -5.838 -1.602 23.198 1.00 93.19 287 SER A CA 1
ATOM 2319 C C . SER A 1 287 ? -5.744 -0.660 24.401 1.00 93.19 287 SER A C 1
ATOM 2321 O O . SER A 1 287 ? -6.622 -0.672 25.261 1.00 93.19 287 SER A O 1
ATOM 2323 N N . ASN A 1 288 ? -4.712 0.182 24.453 1.00 93.25 288 ASN A N 1
ATOM 2324 C CA . ASN A 1 288 ? -4.524 1.168 25.514 1.00 93.25 288 ASN A CA 1
ATOM 2325 C C . ASN A 1 288 ? -5.577 2.276 25.462 1.00 93.25 288 ASN A C 1
ATOM 2327 O O . ASN A 1 288 ? -6.132 2.610 26.505 1.00 93.25 288 ASN A O 1
ATOM 2331 N N . LEU A 1 289 ? -5.928 2.777 24.272 1.00 93.62 289 LEU A N 1
ATOM 2332 C CA . LEU A 1 289 ? -7.027 3.733 24.116 1.00 93.62 289 LEU A CA 1
ATOM 2333 C C . LEU A 1 289 ? -8.312 3.184 24.742 1.00 93.62 289 LEU A C 1
ATOM 2335 O O . LEU A 1 289 ? -8.975 3.883 25.495 1.00 93.62 289 LEU A O 1
ATOM 2339 N N . ILE A 1 290 ? -8.634 1.912 24.515 1.00 92.62 290 ILE A N 1
ATOM 2340 C CA . ILE A 1 290 ? -9.867 1.323 25.052 1.00 92.62 290 ILE A CA 1
ATOM 2341 C C . ILE A 1 290 ? -9.766 1.026 26.542 1.00 92.62 290 ILE A C 1
ATOM 2343 O O . ILE A 1 290 ? -10.698 1.311 27.283 1.00 92.62 290 ILE A O 1
ATOM 2347 N N . ASN A 1 291 ? -8.662 0.441 27.001 1.00 90.69 291 ASN A N 1
ATOM 2348 C CA . ASN A 1 291 ? -8.556 -0.027 28.383 1.00 90.69 291 ASN A CA 1
ATOM 2349 C C . ASN A 1 291 ? -8.226 1.093 29.375 1.00 90.69 291 ASN A C 1
ATOM 2351 O O . ASN A 1 291 ? -8.701 1.057 30.512 1.00 90.69 291 ASN A O 1
ATOM 2355 N N . LEU A 1 292 ? -7.406 2.056 28.954 1.00 90.81 292 LEU A N 1
ATOM 2356 C CA . LEU A 1 292 ? -6.900 3.155 29.780 1.00 90.81 292 LEU A CA 1
ATOM 2357 C C . LEU A 1 292 ? -7.585 4.491 29.462 1.00 90.81 292 LEU A C 1
ATOM 2359 O O . LEU A 1 292 ? -7.419 5.447 30.212 1.00 90.81 292 LEU A O 1
ATOM 2363 N N . GLY A 1 293 ? -8.323 4.584 28.351 1.00 89.62 293 GLY A N 1
ATOM 2364 C CA . GLY A 1 293 ? -8.930 5.830 27.875 1.00 89.62 293 GLY A CA 1
ATOM 2365 C C . GLY A 1 293 ? -7.943 6.780 27.192 1.00 89.62 293 GLY A C 1
ATOM 2366 O O . GLY A 1 293 ? -8.366 7.790 26.635 1.00 89.62 293 GLY A O 1
ATOM 2367 N N . SER A 1 294 ? -6.637 6.480 27.217 1.00 90.94 294 SER A N 1
ATOM 2368 C CA . SER A 1 294 ? -5.609 7.352 26.651 1.00 90.94 294 SER A CA 1
ATOM 2369 C C . SER A 1 294 ? -4.328 6.624 26.231 1.00 90.94 294 SER A C 1
ATOM 2371 O O . SER A 1 294 ? -4.020 5.525 26.696 1.00 90.94 294 SER A O 1
ATOM 2373 N N . VAL A 1 295 ? -3.571 7.263 25.338 1.00 92.38 295 VAL A N 1
ATOM 2374 C CA . VAL A 1 295 ? -2.244 6.852 24.865 1.00 92.38 295 VAL A CA 1
ATOM 2375 C C . VAL A 1 295 ? -1.338 8.072 24.796 1.00 92.38 295 VAL A C 1
ATOM 2377 O O . VAL A 1 295 ? -1.725 9.117 24.280 1.00 92.38 295 VAL A O 1
ATOM 2380 N N . ARG A 1 296 ? -0.102 7.938 25.283 1.00 88.88 296 ARG A N 1
ATOM 2381 C CA . ARG A 1 296 ? 0.946 8.947 25.091 1.00 88.88 296 ARG A CA 1
ATOM 2382 C C . ARG A 1 296 ? 1.696 8.644 23.799 1.00 88.88 296 ARG A C 1
ATOM 2384 O O . ARG A 1 296 ? 2.234 7.550 23.659 1.00 88.88 296 ARG A O 1
ATOM 2391 N N . LYS A 1 297 ? 1.741 9.607 22.880 1.00 84.12 297 LYS A N 1
ATOM 2392 C CA . LYS A 1 297 ? 2.554 9.547 21.663 1.00 84.12 297 LYS A CA 1
ATOM 2393 C C . LYS A 1 297 ? 3.665 10.571 21.718 1.00 84.12 297 LYS A C 1
ATOM 2395 O O . LYS A 1 297 ? 3.423 11.728 22.047 1.00 84.12 297 LYS A O 1
ATOM 2400 N N . ASP A 1 298 ? 4.860 10.150 21.340 1.00 81.81 298 ASP A N 1
ATOM 2401 C CA . ASP A 1 298 ? 5.946 11.081 21.091 1.00 81.81 298 ASP A CA 1
ATOM 2402 C C . ASP A 1 298 ? 5.740 11.747 19.725 1.00 81.81 298 ASP A C 1
ATOM 2404 O O . ASP A 1 298 ? 5.443 11.086 18.727 1.00 81.81 298 ASP A O 1
ATOM 2408 N N . THR A 1 299 ? 5.826 13.070 19.685 1.00 79.50 299 THR A N 1
ATOM 2409 C CA . THR A 1 299 ? 5.694 13.861 18.460 1.00 79.50 299 THR A CA 1
ATOM 2410 C C . THR A 1 299 ? 6.876 14.810 18.354 1.00 79.50 299 THR A C 1
ATOM 2412 O O . THR A 1 299 ? 7.550 15.094 19.337 1.00 79.50 299 THR A O 1
ATOM 2415 N N . ARG A 1 300 ? 7.107 15.387 17.168 1.00 76.38 300 ARG A N 1
ATOM 2416 C CA . ARG A 1 300 ? 8.181 16.383 16.972 1.00 76.38 300 ARG A CA 1
ATOM 2417 C C . ARG A 1 300 ? 8.064 17.610 17.895 1.00 76.38 300 ARG A C 1
ATOM 2419 O O . ARG A 1 300 ? 9.034 18.338 18.042 1.00 76.38 300 ARG A O 1
ATOM 2426 N N . LEU A 1 301 ? 6.887 17.839 18.484 1.00 81.12 301 LEU A N 1
ATOM 2427 C CA . LEU A 1 301 ? 6.582 18.931 19.415 1.00 81.12 301 LEU A CA 1
ATOM 2428 C C . LEU A 1 301 ? 6.551 18.464 20.888 1.00 81.12 301 LEU A C 1
ATOM 2430 O O . LEU A 1 301 ? 6.174 19.240 21.762 1.00 81.12 301 LEU A O 1
ATOM 2434 N N . GLY A 1 302 ? 6.921 17.207 21.162 1.00 84.44 302 GLY A N 1
ATOM 2435 C CA . GLY A 1 302 ? 6.909 16.578 22.483 1.00 84.44 302 GLY A CA 1
ATOM 2436 C C . GLY A 1 302 ? 5.813 15.523 22.664 1.00 84.44 302 GLY A C 1
ATOM 2437 O O . GLY A 1 302 ? 5.140 15.104 21.717 1.00 84.44 302 GLY A O 1
ATOM 2438 N N . LEU A 1 303 ? 5.626 15.088 23.913 1.00 86.19 303 LEU A N 1
ATOM 2439 C CA . LEU A 1 303 ? 4.633 14.081 24.290 1.00 86.19 303 LEU A CA 1
ATOM 2440 C C . LEU A 1 303 ? 3.205 14.623 24.140 1.00 86.19 303 LEU A C 1
ATOM 2442 O O . LEU A 1 303 ? 2.773 15.500 24.886 1.00 86.19 303 LEU A O 1
ATOM 2446 N N . LYS A 1 304 ? 2.444 14.042 23.213 1.00 87.44 304 LYS A N 1
ATOM 2447 C CA . LYS A 1 304 ? 1.020 14.303 23.011 1.00 87.44 304 LYS A CA 1
ATOM 2448 C C . LYS A 1 304 ? 0.187 13.210 23.676 1.00 87.44 304 LYS A C 1
ATOM 2450 O O . LYS A 1 304 ? 0.337 12.029 23.360 1.00 87.44 304 LYS A O 1
ATOM 2455 N N . LEU A 1 305 ? -0.719 13.600 24.570 1.00 89.81 305 LEU A N 1
ATOM 2456 C CA . LEU A 1 305 ? -1.735 12.699 25.109 1.00 89.81 305 LEU A CA 1
ATOM 2457 C C . LEU A 1 305 ? -2.917 12.629 24.138 1.00 89.81 305 LEU A C 1
ATOM 2459 O O . LEU A 1 305 ? -3.446 13.651 23.707 1.00 89.81 305 LEU A O 1
ATOM 2463 N N . ILE A 1 306 ? -3.296 11.413 23.774 1.00 90.62 306 ILE A N 1
ATOM 2464 C CA . ILE A 1 306 ? -4.418 11.104 22.894 1.00 90.62 306 ILE A CA 1
ATOM 2465 C C . ILE A 1 306 ? -5.457 10.394 23.739 1.00 90.62 306 ILE A C 1
ATOM 2467 O O . ILE A 1 306 ? -5.122 9.425 24.414 1.00 90.62 306 ILE A O 1
ATOM 2471 N N . GLU A 1 307 ? -6.697 10.860 23.702 1.00 91.38 307 GLU A N 1
ATOM 2472 C CA . GLU A 1 307 ? -7.768 10.360 24.560 1.00 91.38 307 GLU A CA 1
ATOM 2473 C C . GLU A 1 307 ? -8.961 9.879 23.742 1.00 91.38 307 GLU A C 1
ATOM 2475 O O . GLU A 1 307 ? -9.171 10.275 22.592 1.00 91.38 307 GLU A O 1
ATOM 2480 N N . THR A 1 308 ? -9.760 9.012 24.353 1.00 92.00 308 THR A N 1
ATOM 2481 C CA . THR A 1 308 ? -11.006 8.517 23.781 1.00 92.00 308 THR A CA 1
ATOM 2482 C C . THR A 1 308 ? -12.098 8.473 24.838 1.00 92.00 308 THR A C 1
ATOM 2484 O O . THR A 1 308 ? -11.860 8.183 26.009 1.00 92.00 308 THR A O 1
ATOM 2487 N N . TYR A 1 309 ? -13.329 8.749 24.417 1.00 91.19 309 TYR A N 1
ATOM 2488 C CA . TYR A 1 309 ? -14.510 8.653 25.277 1.00 91.19 309 TYR A CA 1
ATOM 2489 C C . TYR A 1 309 ? -15.106 7.236 25.311 1.00 91.19 309 TYR A C 1
ATOM 2491 O O . TYR A 1 309 ? -16.050 6.977 26.066 1.00 91.19 309 TYR A O 1
ATOM 2499 N N . TYR A 1 310 ? -14.595 6.317 24.484 1.00 92.94 310 TYR A N 1
ATOM 2500 C CA . TYR A 1 310 ? -15.013 4.920 24.487 1.00 92.94 310 TYR A CA 1
ATOM 2501 C C . TYR A 1 310 ? -14.447 4.198 25.708 1.00 92.94 310 TYR A C 1
ATOM 2503 O O . TYR A 1 310 ? -13.284 4.365 26.064 1.00 92.94 310 TYR A O 1
ATOM 2511 N N . LYS A 1 311 ? -15.285 3.383 26.354 1.00 91.38 311 LYS A N 1
ATOM 2512 C CA . LYS A 1 311 ? -14.930 2.654 27.575 1.00 91.38 311 LYS A CA 1
ATOM 2513 C C . LYS A 1 311 ? -14.930 1.149 27.321 1.00 91.38 311 LYS A C 1
ATOM 2515 O O . LYS A 1 311 ? -15.765 0.670 26.541 1.00 91.38 311 LYS A O 1
ATOM 2520 N N . PRO A 1 312 ? -14.048 0.395 27.999 1.00 91.94 312 PRO A N 1
ATOM 2521 C CA . PRO A 1 312 ? -14.049 -1.048 27.881 1.00 91.94 312 PRO A CA 1
ATOM 2522 C C . PRO A 1 312 ? -15.328 -1.575 28.525 1.00 91.94 312 PRO A C 1
ATOM 2524 O O . PRO A 1 312 ? -15.768 -1.082 29.569 1.00 91.94 312 PRO A O 1
ATOM 2527 N N . CYS A 1 313 ? -15.928 -2.587 27.914 1.00 87.69 313 CYS A N 1
ATOM 2528 C CA . CYS A 1 313 ? -17.014 -3.300 28.562 1.00 87.69 313 CYS A CA 1
ATOM 2529 C C . CYS A 1 313 ? -16.420 -4.372 29.479 1.00 87.69 313 CYS A C 1
ATOM 2531 O O . CYS A 1 313 ? -15.888 -5.373 29.001 1.00 87.69 313 CYS A O 1
ATOM 2533 N N . ARG A 1 314 ? -16.458 -4.140 30.793 1.00 75.38 314 ARG A N 1
ATOM 2534 C CA . ARG A 1 314 ? -16.043 -5.134 31.790 1.00 75.38 314 ARG A CA 1
ATOM 2535 C C . ARG A 1 314 ? -17.258 -5.966 32.181 1.00 75.38 314 ARG A C 1
ATOM 2537 O O . ARG A 1 314 ? -18.303 -5.395 32.489 1.00 75.38 314 ARG A O 1
ATOM 2544 N N . ASN A 1 315 ? -17.121 -7.290 32.192 1.00 54.94 315 ASN A N 1
ATOM 2545 C CA . ASN A 1 315 ? -18.125 -8.144 32.823 1.00 54.94 315 ASN A CA 1
ATOM 2546 C C . ASN A 1 315 ? -18.197 -7.802 34.320 1.00 54.94 315 ASN A C 1
ATOM 2548 O O . ASN A 1 315 ? -17.174 -7.505 34.940 1.00 54.94 315 ASN A O 1
ATOM 2552 N N . LEU A 1 316 ? -19.390 -7.896 34.914 1.00 46.09 316 LEU A N 1
ATOM 2553 C CA . LEU A 1 316 ? -19.619 -7.726 36.360 1.00 46.09 316 LEU A CA 1
ATOM 2554 C C . LEU A 1 316 ? -18.678 -8.591 37.232 1.00 46.09 316 LEU A C 1
ATOM 2556 O O . LEU A 1 316 ? -18.396 -8.233 38.373 1.00 46.09 316 LEU A O 1
ATOM 2560 N N . ASN A 1 317 ? -18.106 -9.663 36.674 1.00 46.72 317 ASN A N 1
ATOM 2561 C CA . ASN A 1 317 ? -17.138 -10.530 37.351 1.00 46.72 317 ASN A CA 1
ATOM 2562 C C . ASN A 1 317 ? -15.745 -9.896 37.554 1.00 46.72 317 ASN A C 1
ATOM 2564 O O . ASN A 1 317 ? -15.063 -10.260 38.508 1.00 46.72 317 ASN A O 1
ATOM 2568 N N . ASP A 1 318 ? -15.335 -8.908 36.748 1.00 48.03 318 ASP A N 1
ATOM 2569 C CA . ASP A 1 318 ? -14.056 -8.196 36.948 1.00 48.03 318 ASP A CA 1
ATOM 2570 C C . ASP A 1 318 ? -14.146 -7.122 38.044 1.00 48.03 318 ASP A C 1
ATOM 2572 O O . ASP A 1 318 ? -13.136 -6.712 38.623 1.00 48.03 318 ASP A O 1
ATOM 2576 N N . VAL A 1 319 ? -15.360 -6.662 38.363 1.00 48.06 319 VAL A N 1
ATOM 2577 C CA . VAL A 1 319 ? -15.579 -5.693 39.445 1.00 48.06 319 VAL A CA 1
ATOM 2578 C C . VAL A 1 319 ? -15.336 -6.362 40.799 1.00 48.06 319 VAL A C 1
ATOM 2580 O O . VAL A 1 319 ? -14.666 -5.768 41.648 1.00 48.06 319 VAL A O 1
ATOM 2583 N N . ASN A 1 320 ? -15.757 -7.621 40.969 1.00 38.84 320 ASN A N 1
ATOM 2584 C CA . ASN A 1 320 ? -15.595 -8.349 42.229 1.00 38.84 320 ASN A CA 1
ATOM 2585 C C . ASN A 1 320 ? -14.130 -8.496 42.653 1.00 38.84 320 ASN A C 1
ATOM 2587 O O . ASN A 1 320 ? -13.834 -8.314 43.830 1.00 38.84 320 ASN A O 1
ATOM 2591 N N . MET A 1 321 ? -13.192 -8.719 41.729 1.00 38.09 321 MET A N 1
ATOM 2592 C CA . MET A 1 321 ? -11.775 -8.874 42.089 1.00 38.09 321 MET A CA 1
ATOM 2593 C C . MET A 1 321 ? -11.131 -7.550 42.546 1.00 38.09 321 MET A C 1
ATOM 2595 O O . MET A 1 321 ? -10.295 -7.534 43.451 1.00 38.09 321 MET A O 1
ATOM 2599 N N . SER A 1 322 ? -11.565 -6.417 41.981 1.00 45.31 322 SER A N 1
ATOM 2600 C CA . SER A 1 322 ? -11.096 -5.085 42.396 1.00 45.31 322 SER A CA 1
ATOM 2601 C C . SER A 1 322 ? -11.709 -4.609 43.721 1.00 45.31 322 SER A C 1
ATOM 2603 O O . SER A 1 322 ? -11.047 -3.917 44.498 1.00 45.31 322 SER A O 1
ATOM 2605 N N . VAL A 1 323 ? -12.948 -5.021 44.015 1.00 50.41 323 VAL A N 1
ATOM 2606 C CA . VAL A 1 323 ? -13.633 -4.728 45.282 1.00 50.41 323 VAL A CA 1
ATOM 2607 C C . VAL A 1 323 ? -13.108 -5.625 46.408 1.00 50.41 323 VAL A C 1
ATOM 2609 O O . VAL A 1 323 ? -12.833 -5.117 47.492 1.00 50.41 323 VAL A O 1
ATOM 2612 N N . LEU A 1 324 ? -12.854 -6.914 46.144 1.00 46.47 324 LEU A N 1
ATOM 2613 C CA . LEU A 1 324 ? -12.214 -7.840 47.093 1.00 46.47 324 LEU A CA 1
ATOM 2614 C C . LEU A 1 324 ? -10.788 -7.403 47.462 1.00 46.47 324 LEU A C 1
ATOM 2616 O O . LEU A 1 324 ? -10.421 -7.447 48.634 1.00 46.47 324 LEU A O 1
ATOM 2620 N N . SER A 1 325 ? -10.004 -6.903 46.500 1.00 46.53 325 SER A N 1
ATOM 2621 C CA . SER A 1 325 ? -8.666 -6.352 46.767 1.00 46.53 325 SER A CA 1
ATOM 2622 C C . SER A 1 325 ? -8.711 -5.117 47.680 1.00 46.53 325 SER A C 1
ATOM 2624 O O . SER A 1 325 ? -7.946 -5.033 48.644 1.00 46.53 325 SER A O 1
ATOM 2626 N N . ARG A 1 326 ? -9.648 -4.187 47.441 1.00 53.31 326 ARG A N 1
ATOM 2627 C CA . ARG A 1 326 ? -9.821 -2.990 48.284 1.00 53.31 326 ARG A CA 1
ATOM 2628 C C . ARG A 1 326 ? -10.370 -3.319 49.673 1.00 53.31 326 ARG A C 1
ATOM 2630 O O . ARG A 1 326 ? -9.906 -2.736 50.649 1.00 53.31 326 ARG A O 1
ATOM 2637 N N . ALA A 1 327 ? -11.298 -4.270 49.779 1.00 54.50 327 ALA A N 1
ATOM 2638 C CA . ALA A 1 327 ? -11.819 -4.743 51.060 1.00 54.50 327 ALA A CA 1
ATOM 2639 C C . ALA A 1 327 ? -10.729 -5.440 51.894 1.00 54.50 327 ALA A C 1
ATOM 2641 O O . ALA A 1 327 ? -10.606 -5.176 53.088 1.00 54.50 327 ALA A O 1
ATOM 2642 N N . SER A 1 328 ? -9.873 -6.251 51.260 1.00 54.22 328 SER A N 1
ATOM 2643 C CA . SER A 1 328 ? -8.736 -6.893 51.930 1.00 54.22 328 SER A CA 1
ATOM 2644 C C . SER A 1 328 ? -7.727 -5.874 52.468 1.00 54.22 328 SER A C 1
ATOM 2646 O O . SER A 1 328 ? -7.257 -6.029 53.591 1.00 54.22 328 SER A O 1
ATOM 2648 N N . GLN A 1 329 ? -7.404 -4.817 51.713 1.00 61.34 329 GLN A N 1
ATOM 2649 C CA . GLN A 1 329 ? -6.491 -3.764 52.180 1.00 61.34 329 GLN A CA 1
ATOM 2650 C C . GLN A 1 329 ? -7.067 -2.971 53.362 1.00 61.34 329 GLN A C 1
ATOM 2652 O O . GLN A 1 329 ? -6.341 -2.661 54.305 1.00 61.34 329 GLN A O 1
ATOM 2657 N N . PHE A 1 330 ? -8.374 -2.690 53.349 1.00 67.62 330 PHE A N 1
ATOM 2658 C CA . PHE A 1 330 ? -9.047 -1.998 54.450 1.00 67.62 330 PHE A CA 1
ATOM 2659 C C . PHE A 1 330 ? -9.072 -2.836 55.735 1.00 67.62 330 PHE A C 1
ATOM 2661 O O . PHE A 1 330 ? -8.806 -2.312 56.814 1.00 67.62 330 PHE A O 1
ATOM 2668 N N . MET A 1 331 ? -9.324 -4.144 55.621 1.00 67.44 331 MET A N 1
ATOM 2669 C CA . MET A 1 331 ? -9.321 -5.065 56.765 1.00 67.44 331 MET A CA 1
ATOM 2670 C C . MET A 1 331 ? -7.921 -5.236 57.368 1.00 67.44 331 MET A C 1
ATOM 2672 O O . MET A 1 331 ? -7.787 -5.290 58.589 1.00 67.44 331 MET A O 1
ATOM 2676 N N . ILE A 1 332 ? -6.870 -5.249 56.540 1.00 70.19 332 ILE A N 1
ATOM 2677 C CA . ILE A 1 332 ? -5.476 -5.281 57.014 1.00 70.19 332 ILE A CA 1
ATOM 2678 C C . ILE A 1 332 ? -5.135 -3.990 57.775 1.00 70.19 332 ILE A C 1
ATOM 2680 O O . ILE A 1 332 ? -4.570 -4.055 58.864 1.00 70.19 332 ILE A O 1
ATOM 2684 N N . LEU A 1 333 ? -5.525 -2.820 57.256 1.00 70.31 333 LEU A N 1
ATOM 2685 C CA . LEU A 1 333 ? -5.300 -1.533 57.927 1.00 70.31 333 LEU A CA 1
ATOM 2686 C C . LEU A 1 333 ? -6.065 -1.418 59.256 1.00 70.31 333 LEU A C 1
ATOM 2688 O O . LEU A 1 333 ? -5.495 -0.963 60.247 1.00 70.31 333 LEU A O 1
ATOM 2692 N N . LEU A 1 334 ? -7.317 -1.883 59.306 1.00 73.31 334 LEU A N 1
ATOM 2693 C CA . LEU A 1 334 ? -8.109 -1.966 60.541 1.00 73.31 334 LEU A CA 1
ATOM 2694 C C . LEU A 1 334 ? -7.480 -2.919 61.566 1.00 73.31 334 LEU A C 1
ATOM 2696 O O . LEU A 1 334 ? -7.418 -2.586 62.748 1.00 73.31 334 LEU A O 1
ATOM 2700 N N . GLY A 1 335 ? -6.969 -4.070 61.119 1.00 70.69 335 GLY A N 1
ATOM 2701 C CA . GLY A 1 335 ? -6.264 -5.026 61.972 1.00 70.69 335 GLY A CA 1
ATOM 2702 C C . GLY A 1 335 ? -4.987 -4.443 62.580 1.00 70.69 335 GLY A C 1
ATOM 2703 O O . GLY A 1 335 ? -4.774 -4.560 63.786 1.00 70.69 335 GLY A O 1
ATOM 2704 N N . ILE A 1 336 ? -4.176 -3.745 61.780 1.00 76.94 336 ILE A N 1
ATOM 2705 C CA . ILE A 1 336 ? -2.963 -3.062 62.257 1.00 76.94 336 ILE A CA 1
ATOM 2706 C C . ILE A 1 336 ? -3.331 -1.971 63.272 1.00 76.94 336 ILE A C 1
ATOM 2708 O O . ILE A 1 336 ? -2.733 -1.907 64.345 1.00 76.94 336 ILE A O 1
ATOM 2712 N N . PHE A 1 337 ? -4.355 -1.160 62.987 1.00 75.75 337 PHE A N 1
ATOM 2713 C CA . PHE A 1 337 ? -4.797 -0.098 63.892 1.00 75.75 337 PHE A CA 1
ATOM 2714 C C . PHE A 1 337 ? -5.296 -0.653 65.236 1.00 75.75 337 PHE A C 1
ATOM 2716 O O . PHE A 1 337 ? -4.874 -0.190 66.298 1.00 75.75 337 PHE A O 1
ATOM 2723 N N . MET A 1 338 ? -6.113 -1.710 65.213 1.00 72.56 338 MET A N 1
ATOM 2724 C CA . MET A 1 338 ? -6.590 -2.384 66.427 1.00 72.56 338 MET A CA 1
ATOM 2725 C C . MET A 1 338 ? -5.446 -3.022 67.222 1.00 72.56 338 MET A C 1
ATOM 2727 O O . MET A 1 338 ? -5.424 -2.919 68.448 1.00 72.56 338 MET A O 1
ATOM 2731 N N . CYS A 1 339 ? -4.454 -3.606 66.547 1.00 68.44 339 CYS A N 1
ATOM 2732 C CA . CYS A 1 339 ? -3.280 -4.181 67.202 1.00 68.44 339 CYS A CA 1
ATOM 2733 C C . CYS A 1 339 ? -2.416 -3.101 67.879 1.00 68.44 339 CYS A C 1
ATOM 2735 O O . CYS A 1 339 ? -1.981 -3.280 69.017 1.00 68.44 339 CYS A O 1
ATOM 2737 N N . THR A 1 340 ? -2.241 -1.939 67.237 1.00 69.19 340 THR A N 1
ATOM 2738 C CA . THR A 1 340 ? -1.523 -0.799 67.838 1.00 69.19 340 THR A CA 1
ATOM 2739 C C . THR A 1 340 ? -2.272 -0.168 69.018 1.00 69.19 340 THR A C 1
ATOM 2741 O O . THR A 1 340 ? -1.644 0.274 69.981 1.00 69.19 340 THR A O 1
ATOM 2744 N N . LEU A 1 341 ? -3.611 -0.167 68.997 1.00 67.00 341 LEU A N 1
ATOM 2745 C CA . LEU A 1 341 ? -4.438 0.288 70.121 1.00 67.00 341 LEU A CA 1
ATOM 2746 C C . LEU A 1 341 ? -4.378 -0.676 71.313 1.00 67.00 341 LEU A C 1
ATOM 2748 O O . LEU A 1 341 ? -4.301 -0.224 72.455 1.00 67.00 341 LEU A O 1
ATOM 2752 N N . LEU A 1 342 ? -4.361 -1.988 71.059 1.00 60.72 342 LEU A N 1
ATOM 2753 C CA . LEU A 1 342 ? -4.180 -3.001 72.101 1.00 60.72 342 LEU A CA 1
ATOM 2754 C C . LEU A 1 342 ? -2.786 -2.924 72.736 1.00 60.72 342 LEU A C 1
ATOM 2756 O O . LEU A 1 342 ? -2.681 -2.952 73.959 1.00 60.72 342 LEU A O 1
ATOM 2760 N N . GLN A 1 343 ? -1.730 -2.741 71.939 1.00 58.44 343 GLN A N 1
ATOM 2761 C CA . GLN A 1 343 ? -0.371 -2.563 72.465 1.00 58.44 343 GLN A CA 1
ATOM 2762 C C . GLN A 1 343 ? -0.219 -1.282 73.301 1.00 58.44 343 GLN A C 1
ATOM 2764 O O . GLN A 1 343 ? 0.496 -1.293 74.299 1.00 58.44 343 GLN A O 1
ATOM 2769 N N . ARG A 1 344 ? -0.930 -0.195 72.965 1.00 58.09 344 ARG A N 1
ATOM 2770 C CA . ARG A 1 344 ? -0.949 1.030 73.789 1.00 58.09 344 ARG A CA 1
ATOM 2771 C C . ARG A 1 344 ? -1.718 0.884 75.104 1.00 58.09 344 ARG A C 1
ATOM 2773 O O . ARG A 1 344 ? -1.397 1.591 76.050 1.00 58.09 344 ARG A O 1
ATOM 2780 N N . ARG A 1 345 ? -2.703 -0.016 75.185 1.00 55.72 345 ARG A N 1
ATOM 2781 C CA . ARG A 1 345 ? -3.448 -0.304 76.427 1.00 55.72 345 ARG A CA 1
ATOM 2782 C C . ARG A 1 345 ? -2.720 -1.236 77.398 1.00 55.72 345 ARG A C 1
ATOM 2784 O O . ARG A 1 345 ? -3.130 -1.308 78.544 1.00 55.72 345 ARG A O 1
ATOM 2791 N N . LEU A 1 346 ? -1.686 -1.946 76.947 1.00 53.91 346 LEU A N 1
ATOM 2792 C CA . LEU A 1 346 ? -0.861 -2.841 77.773 1.00 53.91 346 LEU A CA 1
ATOM 2793 C C . LEU A 1 346 ? 0.388 -2.151 78.358 1.00 53.91 346 LEU A C 1
ATOM 2795 O O . LEU A 1 346 ? 1.106 -2.763 79.141 1.00 53.91 346 LEU A O 1
ATOM 2799 N N . HIS A 1 347 ? 0.649 -0.896 77.977 1.00 51.88 347 HIS A N 1
ATOM 2800 C CA . HIS A 1 347 ? 1.788 -0.088 78.437 1.00 51.88 347 HIS A CA 1
ATOM 2801 C C . HIS A 1 347 ? 1.389 1.139 79.285 1.00 51.88 347 HIS A C 1
ATOM 2803 O O . HIS A 1 347 ? 2.225 2.005 79.544 1.00 51.88 347 HIS A O 1
ATOM 2809 N N . LEU A 1 348 ? 0.129 1.197 79.722 1.00 45.56 348 LEU A N 1
ATOM 2810 C CA . LEU A 1 348 ? -0.415 2.078 80.763 1.00 45.56 348 LEU A CA 1
ATOM 2811 C C . LEU A 1 348 ? -0.934 1.185 81.886 1.00 45.56 348 LEU A C 1
ATOM 2813 O O . LEU A 1 348 ? -0.766 1.579 83.058 1.00 45.56 348 LEU A O 1
#

Radius of gyration: 28.75 Å; Cα contacts (8 Å, |Δi|>4): 577; chains: 1; bounding box: 51×72×110 Å

Mean predicted aligned error: 15.3 Å

Nearest PDB structures (foldseek):
  5eq6-assembly1_B  TM=5.350E-01  e=1.421E+00  Pseudomonas aeruginosa PAO1
  6p8t-assembly2_F  TM=5.021E-01  e=2.388E+00  Acinetobacter baumannii ATCC 19606 = CIP 70.34 = JCM 6841
  2rhs-assembly1_D  TM=4.849E-01  e=2.680E+00  Staphylococcus hae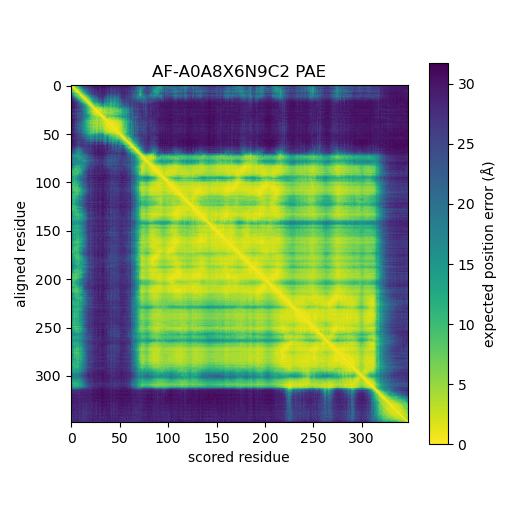molyticus
  4p72-assembly1_A  TM=4.143E-01  e=1.896E+00  Pseudomonas aeruginosa PAO1